Protein AF-E6QLW9-F1 (afdb_monomer)

Radius of gyration: 20.05 Å; Cα contacts (8 Å, |Δi|>4): 267; chains: 1; bounding box: 48×43×71 Å

Foldseek 3Di:
DALLVVLLVVDPPVQADVLQWDKKKQWDQPDPDFGTQDIDMDIDGDDPVRSVVCVVPVVVVVCCSPDPVNLVVRLVRRQVRNCVPPVDGDDVNSSVDMDGQQPAQLLNRYQQPDPDHDDPQQSVLSNVLPDPHGSSLVCLVCVLQVDDPPDDGALLRLSLSNQVSVCVVPPPSVVSNCVSRVHDDDPDDPPPVPPDHRPNSVVSVVVVVVVPPPDDPDDD

Secondary structure (DSSP, 8-state):
--HHHHHHTTS--TT--TTTEEEEEEEETT-SSSTT-EEEEEEEEPPHHHHHHHHH-HHHHHHHHT-HHHHHHHHHHHHHHHHHHHSSPPPHHHHH-EE-TTTSBTTSSPPP-SSSPPPHHHHHHHHTSTTT-BHHHHHIIIIIS--BTTBPPPTT-TTHHHHHHHHTTSTTHHHHHHHHTTPPPPSS-TTT-TT---HHHHHHHHHHHGGGSSSS----

Structure (mmCIF, N/CA/C/O backbone):
data_AF-E6QLW9-F1
#
_entry.id   AF-E6QLW9-F1
#
loop_
_atom_site.group_PDB
_atom_site.id
_atom_site.type_symbol
_atom_site.label_atom_id
_atom_site.label_alt_id
_atom_site.label_comp_id
_atom_site.label_asym_id
_atom_site.label_entity_id
_atom_site.label_seq_id
_atom_site.pdbx_PDB_ins_code
_atom_site.Cartn_x
_atom_site.Cartn_y
_atom_site.Cartn_z
_atom_site.occupancy
_atom_site.B_iso_or_equiv
_atom_site.auth_seq_id
_atom_site.auth_comp_id
_atom_site.auth_asym_id
_ato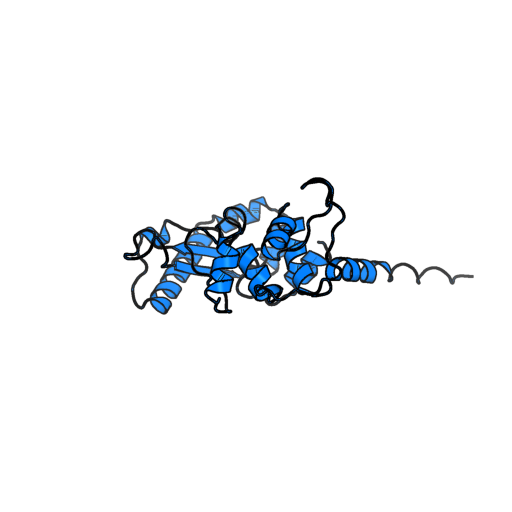m_site.auth_atom_id
_atom_site.pdbx_PDB_model_num
ATOM 1 N N . MET A 1 1 ? 13.613 10.696 -13.421 1.00 70.19 1 MET A N 1
ATOM 2 C CA . MET A 1 1 ? 12.621 9.639 -13.148 1.00 70.19 1 MET A CA 1
ATOM 3 C C . MET A 1 1 ? 12.973 8.409 -13.963 1.00 70.19 1 MET A C 1
ATOM 5 O O . MET A 1 1 ? 13.211 8.558 -15.157 1.00 70.19 1 MET A O 1
ATOM 9 N N . THR A 1 2 ? 13.080 7.246 -13.327 1.00 76.62 2 THR A N 1
ATOM 10 C CA . THR A 1 2 ? 13.453 5.975 -13.971 1.00 76.62 2 THR A CA 1
ATOM 11 C C . THR A 1 2 ? 12.275 5.378 -14.765 1.00 76.62 2 THR A C 1
ATOM 13 O O . THR A 1 2 ? 11.123 5.748 -14.512 1.00 76.62 2 THR A O 1
ATOM 16 N N . PRO A 1 3 ? 12.512 4.446 -15.711 1.00 79.69 3 PRO A N 1
ATOM 17 C CA . PRO A 1 3 ? 11.435 3.743 -16.422 1.00 79.69 3 PRO A CA 1
ATOM 18 C C . PRO A 1 3 ? 10.515 2.915 -15.511 1.00 79.69 3 PRO A C 1
ATOM 20 O O . PRO A 1 3 ? 9.332 2.736 -15.819 1.00 79.69 3 PRO A O 1
ATOM 23 N N . SER A 1 4 ? 11.041 2.395 -14.398 1.00 81.25 4 SER A N 1
ATOM 24 C CA . SER A 1 4 ? 10.264 1.687 -13.371 1.00 81.25 4 SER A CA 1
ATOM 25 C C . SER A 1 4 ? 9.327 2.652 -12.660 1.00 81.25 4 SER A C 1
ATOM 27 O O . SER A 1 4 ? 8.127 2.399 -12.568 1.00 81.25 4 SER A O 1
ATOM 29 N N . MET A 1 5 ? 9.840 3.826 -12.292 1.00 79.00 5 MET A N 1
ATOM 30 C CA . MET A 1 5 ? 9.041 4.840 -11.630 1.00 79.00 5 MET A CA 1
ATOM 31 C C . MET A 1 5 ? 7.981 5.475 -12.536 1.00 79.00 5 MET A C 1
ATOM 33 O O . MET A 1 5 ? 6.841 5.667 -12.127 1.00 79.00 5 MET A O 1
ATOM 37 N N . GLN A 1 6 ? 8.298 5.717 -13.809 1.00 77.50 6 GLN A N 1
ATOM 38 C CA . GLN A 1 6 ? 7.296 6.146 -14.793 1.00 77.50 6 GLN A CA 1
ATOM 39 C C . GLN A 1 6 ? 6.143 5.146 -14.926 1.00 77.50 6 GLN A C 1
ATOM 41 O O . GLN A 1 6 ? 4.989 5.552 -15.037 1.00 77.50 6 GLN A O 1
ATOM 46 N N . TYR A 1 7 ? 6.447 3.846 -14.908 1.00 80.06 7 TYR A N 1
ATOM 47 C CA . TYR A 1 7 ? 5.427 2.805 -14.959 1.00 80.06 7 TYR A CA 1
ATOM 48 C C . TYR A 1 7 ? 4.613 2.742 -13.675 1.00 80.06 7 TYR A C 1
ATOM 50 O O . TYR A 1 7 ? 3.391 2.750 -13.735 1.00 80.06 7 TYR A O 1
ATOM 58 N N . ARG A 1 8 ? 5.265 2.771 -12.510 1.00 77.94 8 ARG A N 1
ATOM 59 C CA . ARG A 1 8 ? 4.580 2.864 -11.218 1.00 77.94 8 ARG A CA 1
ATOM 60 C C . ARG A 1 8 ? 3.578 4.021 -11.203 1.00 77.94 8 ARG A C 1
ATOM 62 O O . ARG A 1 8 ? 2.423 3.831 -10.832 1.00 77.94 8 ARG A O 1
ATOM 69 N N . LEU A 1 9 ? 3.992 5.183 -11.711 1.00 76.88 9 LEU A N 1
ATOM 70 C CA . LEU A 1 9 ? 3.153 6.372 -11.818 1.00 76.88 9 LEU A CA 1
ATOM 71 C C . LEU A 1 9 ? 2.120 6.334 -12.954 1.00 76.88 9 LEU A C 1
ATOM 73 O O . LEU A 1 9 ? 1.233 7.185 -12.982 1.00 76.88 9 LEU A O 1
ATOM 77 N N . SER A 1 10 ? 2.160 5.382 -13.881 1.00 75.12 10 SER A N 1
ATOM 78 C CA . SER A 1 10 ? 1.088 5.209 -14.872 1.00 75.12 10 SER A CA 1
ATOM 79 C C . SER A 1 10 ? 0.022 4.218 -14.414 1.00 75.12 10 SER A C 1
ATOM 81 O O . SER A 1 10 ? -1.103 4.268 -14.909 1.00 75.12 10 SER A O 1
ATOM 83 N N . LEU A 1 11 ? 0.347 3.361 -13.444 1.00 70.44 11 LEU A N 1
ATOM 84 C CA . LEU A 1 11 ? -0.585 2.384 -12.903 1.00 70.44 11 LEU A CA 1
ATOM 85 C C . LEU A 1 11 ? -1.730 3.066 -12.162 1.00 70.44 11 LEU A C 1
ATOM 87 O O . LEU A 1 11 ? -1.531 3.970 -11.340 1.00 70.44 11 LEU A O 1
ATOM 91 N N . ASP A 1 12 ? -2.936 2.586 -12.441 1.00 66.94 12 ASP A N 1
ATOM 92 C CA . ASP A 1 12 ? -4.127 2.928 -11.682 1.00 66.94 12 ASP A CA 1
ATOM 93 C C . ASP A 1 12 ? -4.203 2.002 -10.464 1.00 66.94 12 ASP A C 1
ATOM 95 O O . ASP A 1 12 ? -4.978 1.051 -10.414 1.00 66.94 12 ASP A O 1
ATOM 99 N N . PHE A 1 13 ? -3.336 2.270 -9.483 1.00 64.56 13 PHE A N 1
ATOM 100 C CA . PHE A 1 13 ? -3.466 1.758 -8.119 1.00 64.56 13 PHE A CA 1
ATOM 101 C C . PHE A 1 13 ? -4.076 2.859 -7.245 1.00 64.56 13 PHE A C 1
ATOM 103 O O . PHE A 1 13 ? -3.373 3.472 -6.436 1.00 64.56 13 PHE A O 1
ATOM 110 N N . PRO A 1 14 ? -5.377 3.175 -7.390 1.00 55.03 14 PRO A N 1
ATOM 111 C CA . PRO A 1 14 ? -5.987 4.322 -6.731 1.00 55.03 14 PRO A CA 1
ATOM 112 C C . PRO A 1 14 ? -6.125 4.143 -5.215 1.00 55.03 14 PRO A C 1
ATOM 114 O O . PRO A 1 14 ? -6.707 4.996 -4.551 1.00 55.03 14 PRO A O 1
ATOM 117 N N . HIS A 1 15 ? -5.608 3.072 -4.634 1.00 58.31 15 HIS A N 1
ATOM 118 C CA . HIS A 1 15 ? -5.615 2.911 -3.189 1.00 58.31 15 HIS A CA 1
ATOM 119 C C . HIS A 1 15 ? -4.226 3.118 -2.580 1.00 58.31 15 HIS A C 1
ATOM 121 O O . HIS A 1 15 ? -4.141 3.667 -1.485 1.00 58.31 15 HIS A O 1
ATOM 127 N N . PHE A 1 16 ? -3.146 2.804 -3.308 1.00 65.88 16 PHE A N 1
ATOM 128 C CA . PHE A 1 16 ? -1.830 2.610 -2.696 1.00 65.88 16 PHE A CA 1
ATOM 129 C C . PHE A 1 16 ? -0.691 3.044 -3.622 1.00 65.88 16 PHE A C 1
ATOM 131 O O . PHE A 1 16 ? -0.008 2.225 -4.221 1.00 65.88 16 PHE A O 1
ATOM 138 N N . ASP A 1 17 ? -0.516 4.352 -3.802 1.00 75.06 17 ASP A N 1
ATOM 139 C CA . ASP A 1 17 ? 0.635 4.937 -4.504 1.00 75.06 17 ASP A CA 1
ATOM 140 C C . ASP A 1 17 ? 1.106 6.155 -3.712 1.00 75.06 17 ASP A C 1
ATOM 142 O O . ASP A 1 17 ? 0.485 7.219 -3.784 1.00 75.06 17 ASP A O 1
ATOM 146 N N . ILE A 1 18 ? 2.164 5.987 -2.922 1.00 73.06 18 ILE A N 1
ATOM 147 C CA . ILE A 1 18 ? 2.675 7.000 -1.986 1.00 73.06 18 ILE A CA 1
ATOM 148 C C . ILE A 1 18 ? 3.179 8.262 -2.698 1.00 73.06 18 ILE A C 1
ATOM 150 O O . ILE A 1 18 ? 3.173 9.355 -2.137 1.00 73.06 18 ILE A O 1
ATOM 154 N N . ARG A 1 19 ? 3.535 8.152 -3.982 1.00 76.44 19 ARG A N 1
ATOM 155 C CA . ARG A 1 19 ? 3.930 9.308 -4.791 1.00 76.44 19 ARG A CA 1
ATOM 156 C C . ARG A 1 19 ? 2.746 10.086 -5.320 1.00 76.44 19 ARG A C 1
ATOM 158 O O . ARG A 1 19 ? 2.850 11.285 -5.540 1.00 76.44 19 ARG A O 1
ATOM 165 N N . LYS A 1 20 ? 1.609 9.423 -5.522 1.00 81.69 20 LYS A N 1
ATOM 166 C CA . LYS A 1 20 ? 0.349 10.071 -5.915 1.00 81.69 20 LYS A CA 1
ATOM 167 C C . LYS A 1 20 ? -0.579 10.332 -4.742 1.00 81.69 20 LYS A C 1
ATOM 169 O O . LYS A 1 20 ? -1.693 10.806 -4.959 1.00 81.69 20 LYS A O 1
ATOM 174 N N . SER A 1 21 ? -0.211 9.959 -3.521 1.00 86.06 21 SER A N 1
ATOM 175 C CA . SER A 1 21 ? -1.091 10.107 -2.369 1.00 86.06 21 SER A CA 1
ATOM 176 C C . SER A 1 21 ? -0.382 10.075 -1.030 1.00 86.06 21 SER A C 1
ATOM 178 O O . SER A 1 21 ? 0.597 9.372 -0.850 1.00 86.06 21 SER A O 1
ATOM 180 N N . ILE A 1 22 ? -0.959 10.770 -0.054 1.00 90.12 22 ILE A N 1
ATOM 181 C CA . ILE A 1 22 ? -0.636 10.575 1.358 1.00 90.12 22 ILE A CA 1
ATOM 182 C C . ILE A 1 22 ? -1.606 9.534 1.904 1.00 90.12 22 ILE A C 1
ATOM 184 O O . ILE A 1 22 ? -2.824 9.700 1.786 1.00 90.12 22 ILE A O 1
ATOM 188 N N . ILE A 1 23 ? -1.065 8.468 2.483 1.00 88.88 23 ILE A N 1
ATOM 189 C CA . ILE A 1 23 ? -1.831 7.352 3.035 1.00 88.88 23 ILE A CA 1
ATOM 190 C C . ILE A 1 23 ? -1.578 7.303 4.540 1.00 88.88 23 ILE A C 1
ATOM 192 O O . ILE A 1 23 ? -0.447 7.496 4.992 1.00 88.88 23 ILE A O 1
ATOM 196 N N . ARG A 1 24 ? -2.636 7.081 5.319 1.00 91.25 24 ARG A N 1
ATOM 197 C CA . ARG A 1 24 ? -2.563 6.874 6.769 1.00 91.25 24 ARG A CA 1
ATOM 198 C C . ARG A 1 24 ? -3.414 5.687 7.167 1.00 91.25 24 ARG A C 1
ATOM 200 O O . ARG A 1 24 ? -4.518 5.509 6.652 1.00 91.25 24 ARG A O 1
ATOM 207 N N . ILE A 1 25 ? -2.899 4.919 8.114 1.00 90.00 25 ILE A N 1
ATOM 208 C CA . ILE A 1 25 ? -3.624 3.851 8.784 1.00 90.00 25 ILE A CA 1
ATOM 209 C C . ILE A 1 25 ? -3.966 4.349 10.184 1.00 90.00 25 ILE A C 1
ATOM 211 O O . ILE A 1 25 ? -3.061 4.625 10.964 1.00 90.00 25 ILE A O 1
ATOM 215 N N . PHE A 1 26 ? -5.254 4.451 10.496 1.00 91.12 26 PHE A N 1
ATOM 216 C CA . PHE A 1 26 ? -5.748 4.767 11.836 1.00 91.12 26 PHE A CA 1
ATOM 217 C C . PHE A 1 26 ? -6.228 3.472 12.485 1.00 91.12 26 PHE A C 1
ATOM 219 O O . PHE A 1 26 ? -7.114 2.811 11.933 1.00 91.12 26 PHE A O 1
ATOM 226 N N . ARG A 1 27 ? -5.639 3.087 13.620 1.00 88.38 27 ARG A N 1
ATOM 227 C CA . ARG A 1 27 ? -5.919 1.813 14.303 1.00 88.38 27 ARG A CA 1
ATOM 228 C C . ARG A 1 27 ? -6.367 2.047 15.737 1.00 88.38 27 ARG A C 1
ATOM 230 O O . ARG A 1 27 ? -5.825 2.912 16.402 1.00 88.38 27 ARG A O 1
ATOM 237 N N . ASP A 1 28 ? -7.320 1.257 16.213 1.00 88.38 28 ASP A N 1
ATOM 238 C CA . ASP A 1 28 ? -7.781 1.280 17.603 1.00 88.38 28 ASP A CA 1
ATOM 239 C C . ASP A 1 28 ? -6.972 0.271 18.431 1.00 88.38 28 ASP A C 1
ATOM 241 O O . ASP A 1 28 ? -7.217 -0.934 18.310 1.00 88.38 28 ASP A O 1
ATOM 245 N N . PRO A 1 29 ? -6.002 0.725 19.249 1.00 82.06 29 PRO A N 1
ATOM 246 C CA . PRO A 1 29 ? -5.188 -0.167 20.070 1.00 82.06 29 PRO A CA 1
ATOM 247 C C . PRO A 1 29 ? -5.982 -0.804 21.218 1.00 82.06 29 PRO A C 1
ATOM 249 O O . PRO A 1 29 ? -5.556 -1.831 21.743 1.00 82.06 29 PRO A O 1
ATOM 252 N N . ASP A 1 30 ? -7.130 -0.229 21.586 1.00 83.88 30 ASP A N 1
ATOM 253 C CA . ASP A 1 30 ? -7.943 -0.649 22.727 1.00 83.88 30 ASP A CA 1
ATOM 254 C C . ASP A 1 30 ? -9.085 -1.593 22.315 1.00 83.88 30 ASP A C 1
ATOM 256 O O . ASP A 1 30 ? -9.902 -1.991 23.152 1.00 83.88 30 ASP A O 1
ATOM 260 N N . ALA A 1 31 ? -9.153 -1.961 21.029 1.00 81.38 31 ALA A N 1
ATOM 261 C CA . ALA A 1 31 ? -10.184 -2.832 20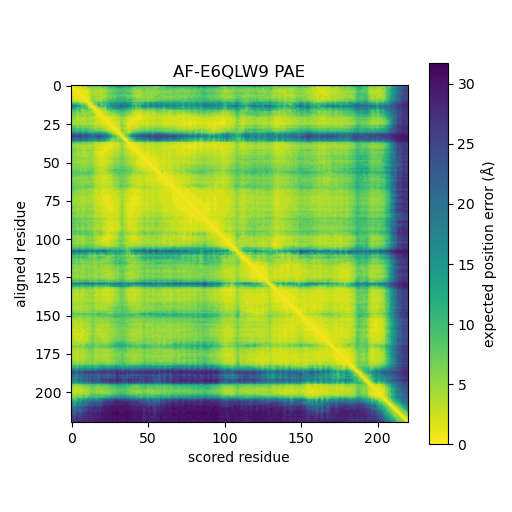.489 1.00 81.38 31 ALA A CA 1
ATOM 262 C C . ALA A 1 31 ? -10.253 -4.161 21.278 1.00 81.38 31 ALA A C 1
ATOM 264 O O . ALA A 1 31 ? -9.271 -4.912 21.305 1.00 81.38 31 ALA A O 1
ATOM 265 N N . PRO A 1 32 ? -11.399 -4.481 21.918 1.00 63.19 32 PRO A N 1
ATOM 266 C CA . PRO A 1 32 ? -11.549 -5.711 22.679 1.00 63.19 32 PRO A CA 1
ATOM 267 C C . PRO A 1 32 ? -11.609 -6.908 21.728 1.00 63.19 32 PRO A C 1
ATOM 269 O O . PRO A 1 32 ? -12.305 -6.877 20.716 1.00 63.19 32 PRO A O 1
ATOM 272 N N . ASP A 1 33 ? -10.891 -7.963 22.104 1.00 56.22 33 ASP A N 1
ATOM 273 C CA . ASP A 1 33 ? -10.642 -9.183 21.337 1.00 56.22 33 ASP A CA 1
ATOM 274 C C . ASP A 1 33 ? -9.716 -8.989 20.126 1.00 56.22 33 ASP A C 1
ATOM 276 O O . ASP A 1 33 ? -10.118 -8.644 19.017 1.00 56.22 33 ASP A O 1
ATOM 280 N N . MET A 1 34 ? -8.456 -9.367 20.365 1.00 55.81 34 MET A N 1
ATOM 281 C CA . MET A 1 34 ? -7.345 -9.440 19.415 1.00 55.81 34 MET A CA 1
ATOM 282 C C . MET A 1 34 ? -6.718 -8.085 19.081 1.00 55.81 34 MET A C 1
ATOM 284 O O . MET A 1 34 ? -7.045 -7.488 18.058 1.00 55.81 34 MET A O 1
ATOM 288 N N . ASP A 1 35 ? -5.796 -7.662 19.952 1.00 61.25 35 ASP A N 1
ATOM 289 C CA . ASP A 1 35 ? -4.787 -6.609 19.776 1.00 61.25 35 ASP A CA 1
ATOM 290 C C . ASP A 1 35 ? -4.896 -5.830 18.448 1.00 61.25 35 ASP A C 1
ATOM 292 O O . ASP A 1 35 ? -4.322 -6.222 17.433 1.00 61.25 35 ASP A O 1
ATOM 296 N N . GLY A 1 36 ? -5.635 -4.718 18.434 1.00 60.28 36 GLY A N 1
ATOM 297 C CA . GLY A 1 36 ? -5.498 -3.715 17.372 1.00 60.28 36 GLY A CA 1
ATOM 298 C C . GLY A 1 36 ? -6.069 -4.050 15.986 1.00 60.28 36 GLY A C 1
ATOM 299 O O . GLY A 1 36 ? -5.756 -3.347 15.026 1.00 60.28 36 GLY A O 1
ATOM 300 N N . LYS A 1 37 ? -6.922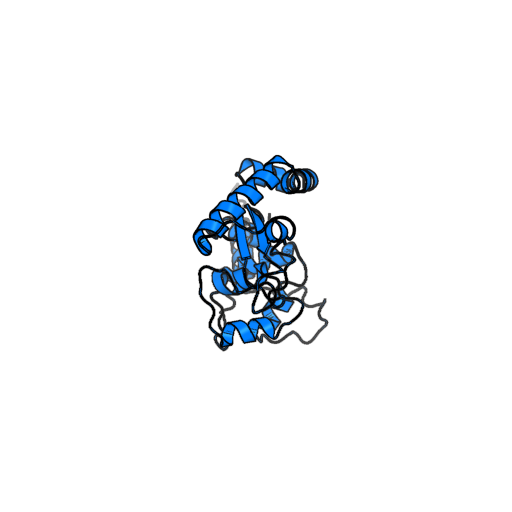 -5.074 15.833 1.00 71.88 37 LYS A N 1
ATOM 301 C CA . LYS A 1 37 ? -7.464 -5.470 14.510 1.00 71.88 37 LYS A CA 1
ATOM 302 C C . LYS A 1 37 ? -8.492 -4.515 13.903 1.00 71.88 37 LYS A C 1
ATOM 304 O O . LYS A 1 37 ? -8.906 -4.710 12.757 1.00 71.88 37 LYS A O 1
ATOM 309 N N . ARG A 1 38 ? -8.939 -3.501 14.644 1.00 84.19 38 ARG A N 1
ATOM 310 C CA . ARG A 1 38 ? -9.858 -2.482 14.131 1.00 84.19 38 ARG A CA 1
ATOM 311 C C . ARG A 1 38 ? -9.064 -1.304 13.608 1.00 84.19 38 ARG A C 1
ATOM 313 O O . ARG A 1 38 ? -8.380 -0.617 14.355 1.00 84.19 38 ARG A O 1
ATOM 320 N N . PHE A 1 39 ? -9.187 -1.060 12.318 1.00 88.62 39 PHE A N 1
ATOM 321 C CA . PHE A 1 39 ? -8.507 0.043 11.664 1.00 88.62 39 PHE A CA 1
ATOM 322 C C . PHE A 1 39 ? -9.270 0.506 10.425 1.00 88.62 39 PHE A C 1
ATOM 324 O O . PHE A 1 39 ? -10.151 -0.198 9.899 1.00 88.62 39 PHE A O 1
ATOM 331 N N . VAL A 1 40 ? -8.895 1.686 9.947 1.00 89.88 40 VAL A N 1
ATOM 332 C CA . VAL A 1 40 ? -9.259 2.215 8.635 1.00 89.88 40 VAL A CA 1
ATOM 333 C C . VAL A 1 40 ? -8.029 2.774 7.949 1.00 89.88 40 VAL A C 1
ATOM 335 O O . VAL A 1 40 ? -7.156 3.366 8.584 1.00 89.88 40 VAL A O 1
ATOM 338 N N . VAL A 1 41 ? -7.987 2.610 6.635 1.00 89.25 41 VAL A N 1
ATOM 339 C CA . VAL A 1 41 ? -7.015 3.278 5.785 1.00 89.25 41 VAL A CA 1
ATOM 340 C C . VAL A 1 41 ? -7.682 4.480 5.138 1.00 89.25 41 VAL A C 1
ATOM 342 O O . VAL A 1 41 ? -8.789 4.382 4.607 1.00 89.25 41 VAL A O 1
ATOM 345 N N . VAL A 1 42 ? -6.998 5.618 5.154 1.00 90.69 42 VAL A N 1
ATOM 346 C CA . VAL A 1 42 ? -7.428 6.815 4.434 1.00 90.69 42 VAL A CA 1
ATOM 347 C C . VAL A 1 42 ? -6.355 7.287 3.478 1.00 90.69 42 VAL A C 1
ATOM 349 O O . VAL A 1 42 ? -5.156 7.135 3.716 1.00 90.69 42 VAL A O 1
ATOM 352 N N . ARG A 1 43 ? -6.813 7.895 2.387 1.00 89.19 43 ARG A N 1
ATOM 353 C CA . ARG A 1 43 ? -5.970 8.348 1.290 1.00 89.19 43 ARG A CA 1
ATOM 354 C C . ARG A 1 43 ? -6.331 9.775 0.915 1.00 89.19 43 ARG A C 1
ATOM 356 O O . ARG A 1 43 ? -7.489 10.069 0.622 1.00 89.19 43 ARG A O 1
ATOM 363 N N . LYS A 1 44 ? -5.321 10.635 0.812 1.00 91.00 44 LYS A N 1
ATOM 364 C CA . LYS A 1 44 ? -5.415 11.904 0.090 1.00 91.00 44 LYS A CA 1
ATOM 365 C C . LYS A 1 44 ? -4.659 11.788 -1.225 1.00 91.00 44 LYS A C 1
ATOM 367 O O . LYS A 1 44 ? -3.439 11.681 -1.213 1.00 91.00 44 LYS A O 1
ATOM 372 N N . VAL A 1 45 ? -5.364 11.871 -2.349 1.00 88.94 45 VAL A N 1
ATOM 373 C CA . VAL A 1 45 ? -4.730 11.928 -3.676 1.00 88.94 45 VAL A CA 1
ATOM 374 C C . VAL A 1 45 ? -4.054 13.286 -3.873 1.00 88.94 45 VAL A C 1
ATOM 376 O O . VAL A 1 45 ? -4.602 14.326 -3.493 1.00 88.94 45 VAL A O 1
ATOM 379 N N . LEU A 1 46 ? -2.847 13.264 -4.425 1.00 87.12 46 LEU A N 1
ATOM 380 C CA . LEU A 1 46 ? -2.075 14.444 -4.779 1.00 87.12 46 LEU A CA 1
ATOM 381 C C . LEU A 1 46 ? -2.441 14.911 -6.187 1.00 87.12 46 LEU A C 1
ATOM 383 O O . LEU A 1 46 ? -2.683 14.096 -7.081 1.00 87.12 46 LEU A O 1
ATOM 387 N N . THR A 1 47 ? -2.479 16.224 -6.394 1.00 88.44 47 THR A N 1
ATOM 388 C CA . THR A 1 47 ? -2.640 16.782 -7.742 1.00 88.44 47 THR A CA 1
ATOM 389 C C . THR A 1 47 ? -1.340 16.649 -8.543 1.00 88.44 47 THR A C 1
ATOM 391 O O . THR A 1 47 ? -0.264 16.542 -7.950 1.00 88.44 47 THR A O 1
ATOM 394 N N . PRO A 1 48 ? -1.385 16.695 -9.888 1.00 85.69 48 PRO A N 1
ATOM 395 C CA . PRO A 1 48 ? -0.171 16.685 -10.704 1.00 85.69 48 PRO A CA 1
ATOM 396 C C . PRO A 1 48 ? 0.838 17.775 -10.312 1.00 85.69 48 PRO A C 1
ATOM 398 O O . PRO A 1 48 ? 2.043 17.540 -10.326 1.00 85.69 48 PRO A O 1
ATOM 401 N N . GLU A 1 49 ? 0.357 18.957 -9.923 1.00 88.25 49 GLU A N 1
ATOM 402 C CA . GLU A 1 49 ? 1.196 20.072 -9.481 1.00 88.25 49 GLU A CA 1
ATOM 403 C C . GLU A 1 49 ? 1.862 19.795 -8.128 1.00 88.25 49 GLU A C 1
ATOM 405 O O . GLU A 1 49 ? 3.027 20.144 -7.942 1.00 88.25 49 GLU A O 1
ATOM 410 N N . GLU A 1 50 ? 1.142 19.164 -7.194 1.00 90.12 50 GLU A N 1
ATOM 411 C CA . GLU A 1 50 ? 1.694 18.730 -5.907 1.00 90.12 50 GLU A CA 1
ATOM 412 C C . GLU A 1 50 ? 2.807 17.699 -6.120 1.00 90.12 50 GLU A C 1
ATOM 414 O O . GLU A 1 50 ? 3.897 17.878 -5.587 1.00 90.12 50 GLU A O 1
ATOM 419 N N . ILE A 1 51 ? 2.577 16.691 -6.969 1.00 85.25 51 ILE A N 1
ATOM 420 C CA . ILE A 1 51 ? 3.569 15.654 -7.300 1.00 85.25 51 ILE A CA 1
ATOM 421 C C . ILE A 1 51 ? 4.848 16.289 -7.864 1.00 85.25 51 ILE A C 1
ATOM 423 O O . ILE A 1 51 ? 5.930 16.081 -7.323 1.00 85.25 51 ILE A O 1
ATOM 427 N N . VAL A 1 52 ? 4.728 17.130 -8.900 1.00 86.62 52 VAL A N 1
ATOM 428 C CA . VAL A 1 52 ? 5.888 17.793 -9.526 1.00 86.62 52 VAL A CA 1
ATOM 429 C C . VAL A 1 52 ? 6.648 18.666 -8.527 1.00 86.62 52 VAL A C 1
ATOM 431 O O . VAL A 1 52 ? 7.877 18.725 -8.561 1.00 86.62 52 VAL A O 1
ATOM 434 N N . ARG A 1 53 ? 5.933 19.364 -7.639 1.00 87.12 53 ARG A N 1
ATOM 435 C CA . ARG A 1 53 ? 6.555 20.199 -6.609 1.00 87.12 53 ARG A CA 1
ATOM 436 C C . ARG A 1 53 ? 7.323 19.357 -5.594 1.00 87.12 53 ARG A C 1
ATOM 438 O O . ARG A 1 53 ? 8.434 19.730 -5.238 1.00 87.12 53 ARG A O 1
ATOM 445 N N . PHE A 1 54 ? 6.728 18.270 -5.120 1.00 86.75 54 PHE A N 1
ATOM 446 C CA . PHE A 1 54 ? 7.310 17.406 -4.096 1.00 86.75 54 PHE A CA 1
ATOM 447 C C . PHE A 1 54 ? 8.514 16.620 -4.620 1.00 86.75 54 PHE A C 1
ATOM 449 O O . PHE A 1 54 ? 9.505 16.506 -3.906 1.00 86.75 54 PHE A O 1
ATOM 456 N N . ASP A 1 55 ? 8.492 16.205 -5.890 1.00 82.00 55 ASP A N 1
ATOM 457 C CA . ASP A 1 55 ? 9.658 15.622 -6.570 1.00 82.00 55 ASP A CA 1
ATOM 458 C C . ASP A 1 55 ? 10.848 16.600 -6.636 1.00 82.00 55 ASP A C 1
ATOM 460 O O . ASP A 1 55 ? 12.008 16.185 -6.636 1.00 82.00 55 ASP A O 1
ATOM 464 N N . ALA A 1 56 ? 10.576 17.906 -6.727 1.00 86.38 56 ALA A N 1
ATOM 465 C CA . ALA A 1 56 ? 11.608 18.938 -6.816 1.00 86.38 56 ALA A CA 1
ATOM 466 C C . ALA A 1 56 ? 12.110 19.421 -5.443 1.00 86.38 56 ALA A C 1
ATOM 468 O O . ALA A 1 56 ? 13.223 19.939 -5.349 1.00 86.38 56 ALA A O 1
ATOM 469 N N . ASP A 1 57 ? 11.287 19.288 -4.402 1.00 88.06 57 ASP A N 1
ATOM 470 C CA . ASP A 1 57 ? 11.540 19.795 -3.055 1.00 88.06 57 ASP A CA 1
ATOM 471 C C . ASP A 1 57 ? 10.935 18.851 -2.003 1.00 88.06 57 ASP A C 1
ATOM 473 O O . ASP A 1 57 ? 9.757 18.942 -1.635 1.00 88.06 57 ASP A O 1
ATOM 477 N N . ASN A 1 58 ? 11.778 17.948 -1.502 1.00 82.75 58 ASN A N 1
ATOM 478 C CA . ASN A 1 58 ? 11.400 16.973 -0.482 1.00 82.75 58 ASN A CA 1
ATOM 479 C C . ASN A 1 58 ? 10.988 17.647 0.842 1.00 82.75 58 ASN A C 1
ATOM 481 O O . ASN A 1 58 ? 10.121 17.141 1.552 1.00 82.75 58 ASN A O 1
ATOM 485 N N . ASP A 1 59 ? 11.543 18.815 1.178 1.00 87.94 59 ASP A N 1
ATOM 486 C CA . ASP A 1 59 ? 11.168 19.519 2.408 1.00 87.94 59 ASP A CA 1
ATOM 487 C C . ASP A 1 59 ? 9.735 20.058 2.303 1.00 87.94 59 ASP A C 1
ATOM 489 O O . ASP A 1 59 ? 8.961 19.980 3.263 1.00 87.94 59 ASP A O 1
ATOM 493 N N . ALA A 1 60 ? 9.341 20.547 1.121 1.00 87.31 60 ALA A N 1
ATOM 494 C CA . ALA A 1 60 ? 7.964 20.960 0.859 1.00 87.31 60 ALA A CA 1
ATOM 495 C C . ALA A 1 60 ? 6.969 19.795 0.995 1.00 87.31 60 ALA A C 1
ATOM 497 O O . ALA A 1 60 ? 5.859 20.004 1.492 1.00 87.31 60 ALA A O 1
ATOM 498 N N . TYR A 1 61 ? 7.362 18.582 0.596 1.00 86.62 61 TYR A N 1
ATOM 499 C CA . TYR A 1 61 ? 6.555 17.377 0.794 1.00 86.62 61 TYR A CA 1
ATOM 500 C C . TYR A 1 61 ? 6.307 17.097 2.279 1.00 86.62 61 TYR A C 1
ATOM 502 O O . TYR A 1 61 ? 5.155 16.973 2.699 1.00 86.62 61 TYR A O 1
ATOM 510 N N . TRP A 1 62 ? 7.362 17.070 3.099 1.00 86.56 62 TRP A N 1
ATOM 511 C CA . TRP A 1 62 ? 7.232 16.791 4.533 1.00 86.56 62 TRP A CA 1
ATOM 512 C C . TRP A 1 62 ? 6.462 17.876 5.286 1.00 86.56 62 TRP A C 1
ATOM 514 O O . TRP A 1 62 ? 5.659 17.561 6.166 1.00 86.56 62 TRP A O 1
ATOM 524 N N . GLN A 1 63 ? 6.646 19.147 4.923 1.00 89.31 63 GLN A N 1
ATOM 525 C CA . GLN A 1 63 ? 5.852 20.246 5.482 1.00 89.31 63 GLN A CA 1
ATOM 526 C C . GLN A 1 63 ? 4.366 20.098 5.153 1.00 89.31 63 GLN A C 1
ATOM 528 O O . GLN A 1 63 ? 3.516 20.343 6.005 1.00 89.31 63 GLN A O 1
ATOM 533 N N . TYR A 1 64 ? 4.044 19.691 3.925 1.00 90.44 64 TYR A N 1
ATOM 534 C CA . TYR A 1 64 ? 2.665 19.483 3.509 1.00 90.44 64 TYR A CA 1
ATOM 535 C C . TYR A 1 64 ? 2.029 18.259 4.176 1.00 90.44 64 TYR A C 1
ATOM 537 O O . TYR A 1 64 ? 0.900 18.343 4.665 1.00 90.44 64 TYR A O 1
ATOM 545 N N . ARG A 1 65 ? 2.763 17.140 4.230 1.00 88.25 65 ARG A N 1
ATOM 546 C CA . ARG A 1 65 ? 2.337 15.884 4.864 1.00 88.25 65 ARG A CA 1
ATOM 547 C C . ARG A 1 65 ? 2.003 16.073 6.340 1.00 88.25 65 ARG A C 1
ATOM 549 O O . ARG A 1 65 ? 1.022 15.510 6.802 1.00 88.25 65 ARG A O 1
ATOM 556 N N . ASN A 1 66 ? 2.778 16.901 7.036 1.00 87.25 66 ASN A N 1
ATOM 557 C CA . ASN A 1 66 ? 2.612 17.182 8.464 1.00 87.25 66 ASN A CA 1
ATOM 558 C C . ASN A 1 66 ? 1.884 18.515 8.735 1.00 87.25 66 ASN A C 1
ATOM 560 O O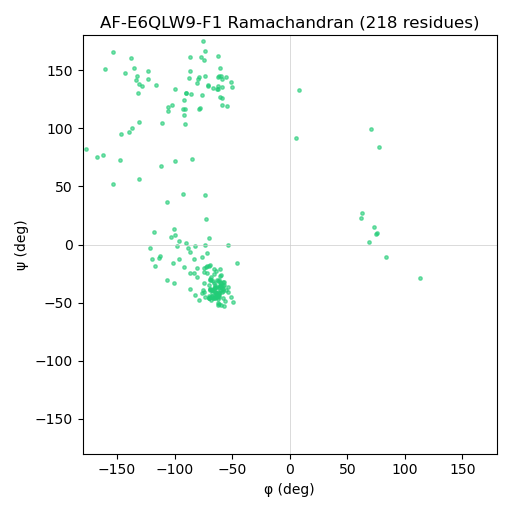 . ASN A 1 66 ? 1.930 19.042 9.846 1.00 87.25 66 ASN A O 1
ATOM 564 N N . GLY A 1 67 ? 1.254 19.104 7.714 1.00 92.19 67 GLY A N 1
ATOM 565 C CA . GLY A 1 67 ? 0.531 20.365 7.831 1.00 92.19 67 GLY A CA 1
ATOM 566 C C . GLY A 1 67 ? -0.850 20.186 8.465 1.00 92.19 67 GLY A C 1
ATOM 567 O O . GLY A 1 67 ? -1.559 19.229 8.165 1.00 92.19 67 GLY A O 1
ATOM 568 N N . GLU A 1 68 ? -1.277 21.161 9.274 1.00 92.19 68 GLU A N 1
ATOM 569 C CA . GLU A 1 68 ? -2.554 21.126 10.011 1.00 92.19 68 GLU A CA 1
ATOM 570 C C . GLU A 1 68 ? -3.770 20.859 9.105 1.00 92.19 68 GLU A C 1
ATOM 572 O O . GLU A 1 68 ? -4.650 20.077 9.453 1.00 92.19 68 GLU A O 1
ATOM 577 N N . ALA A 1 69 ? -3.809 21.463 7.912 1.00 92.31 69 ALA A N 1
ATOM 578 C CA . ALA A 1 69 ? -4.907 21.267 6.965 1.00 92.31 69 ALA A CA 1
ATOM 579 C C . ALA A 1 69 ? -4.963 19.835 6.398 1.00 92.31 69 ALA A C 1
ATOM 581 O O . ALA A 1 69 ? -6.050 19.281 6.230 1.00 92.31 69 ALA A O 1
ATOM 582 N N . THR A 1 70 ? -3.803 19.236 6.115 1.00 92.81 70 THR A N 1
ATOM 583 C CA . THR A 1 70 ? -3.699 17.851 5.634 1.00 92.81 70 THR A CA 1
ATOM 584 C C . THR A 1 70 ? -4.122 16.883 6.730 1.00 92.81 70 THR A C 1
ATOM 586 O O . THR A 1 70 ? -4.920 15.981 6.481 1.00 92.81 70 THR A O 1
ATOM 589 N N . GLU A 1 71 ? -3.656 17.120 7.953 1.00 93.19 71 GLU A N 1
ATOM 590 C CA . GLU A 1 71 ? -3.993 16.297 9.108 1.00 93.19 71 GLU A CA 1
ATOM 591 C C . GLU A 1 71 ? -5.495 16.350 9.422 1.00 93.19 71 GLU A C 1
ATOM 593 O O . GLU A 1 71 ? -6.152 15.319 9.569 1.00 93.19 71 GLU A O 1
ATOM 598 N N . ALA A 1 72 ? -6.085 17.549 9.417 1.00 94.44 72 ALA A N 1
ATOM 599 C CA . ALA A 1 72 ? -7.522 17.724 9.599 1.00 94.44 72 ALA A CA 1
ATOM 600 C C . ALA A 1 72 ? -8.341 16.982 8.529 1.00 94.44 72 ALA A C 1
ATOM 602 O O . ALA A 1 72 ? -9.355 16.358 8.854 1.00 94.44 72 ALA A O 1
ATOM 603 N N . PHE A 1 73 ? -7.894 17.014 7.267 1.00 95.44 73 PHE A N 1
ATOM 604 C CA . PHE A 1 73 ? -8.521 16.257 6.183 1.00 95.44 73 PHE A CA 1
ATOM 605 C C . PHE A 1 73 ? -8.458 14.745 6.436 1.00 95.44 73 PHE A C 1
ATOM 607 O O . PHE A 1 73 ? -9.486 14.073 6.358 1.00 95.44 73 PHE A O 1
ATOM 614 N N . LEU A 1 74 ? -7.278 14.210 6.764 1.00 95.31 74 LEU A N 1
ATOM 615 C CA . LEU A 1 74 ? -7.078 12.773 6.973 1.00 95.31 74 LEU A CA 1
ATOM 616 C C . LEU A 1 74 ? -7.904 12.261 8.160 1.00 95.31 74 LEU A C 1
ATOM 618 O O . LEU A 1 74 ? -8.598 11.255 8.022 1.00 95.31 74 LEU A O 1
ATOM 622 N N . LYS A 1 75 ? -7.932 12.993 9.282 1.00 95.88 75 LYS A N 1
ATOM 623 C CA . LYS A 1 75 ? -8.769 12.641 10.442 1.00 95.88 75 LYS A CA 1
ATOM 624 C C . LYS A 1 75 ? -10.266 12.718 10.135 1.00 95.88 75 LYS A C 1
ATOM 626 O O . LYS A 1 75 ? -11.033 11.897 10.634 1.00 95.88 75 LYS A O 1
ATOM 631 N N . ALA A 1 76 ? -10.714 13.684 9.330 1.00 96.38 76 ALA A N 1
ATOM 632 C CA . ALA A 1 76 ? -12.112 13.746 8.893 1.00 96.38 76 ALA A CA 1
ATOM 633 C C . ALA A 1 76 ? -12.478 12.541 8.014 1.00 96.38 76 ALA A C 1
ATOM 635 O O . ALA A 1 76 ? -13.471 11.868 8.281 1.00 96.38 76 ALA A O 1
ATOM 636 N N . ALA A 1 77 ? -11.627 12.203 7.042 1.00 96.06 77 ALA A N 1
ATOM 637 C CA . ALA A 1 77 ? -11.807 11.013 6.218 1.00 96.06 77 ALA A CA 1
ATOM 638 C C . ALA A 1 77 ? -11.805 9.723 7.058 1.00 96.06 77 ALA A C 1
ATOM 640 O O . ALA A 1 77 ? -12.569 8.803 6.773 1.00 96.06 77 ALA A O 1
ATOM 641 N N . ALA A 1 78 ? -10.990 9.660 8.116 1.00 95.69 78 ALA A N 1
ATOM 642 C CA . ALA A 1 78 ? -10.916 8.494 8.995 1.00 95.69 78 ALA A CA 1
ATOM 643 C C . ALA A 1 78 ? -12.214 8.306 9.780 1.00 95.69 78 ALA A C 1
ATOM 645 O O . ALA A 1 78 ? -12.717 7.187 9.867 1.00 95.69 78 ALA A O 1
ATOM 646 N N . ARG A 1 79 ? -12.802 9.402 10.279 1.00 97.00 79 ARG A N 1
ATOM 647 C CA . ARG A 1 79 ? -14.127 9.384 10.918 1.00 97.00 79 ARG A CA 1
ATOM 648 C C . ARG A 1 79 ? -15.186 8.803 9.983 1.00 97.00 79 ARG A C 1
ATOM 650 O O . ARG A 1 79 ? -15.912 7.896 10.387 1.00 97.00 79 ARG A O 1
ATOM 657 N N . ASP A 1 80 ? -15.233 9.272 8.739 1.00 96.56 80 ASP A N 1
ATOM 658 C CA . ASP A 1 80 ? -16.210 8.812 7.747 1.00 96.56 80 ASP A CA 1
ATOM 659 C C . ASP A 1 80 ? -16.003 7.335 7.377 1.00 96.56 80 ASP A C 1
ATOM 661 O 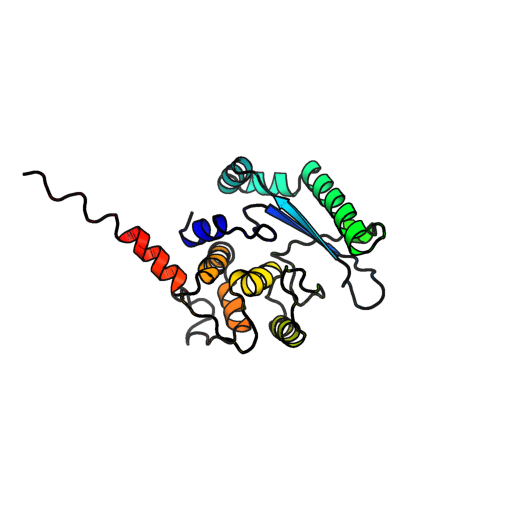O . ASP A 1 80 ? -16.957 6.547 7.361 1.00 96.56 80 ASP A O 1
ATOM 665 N N . ALA A 1 81 ? -14.753 6.935 7.125 1.00 93.94 81 ALA A N 1
ATOM 666 C CA . ALA A 1 81 ? -14.397 5.557 6.804 1.00 93.94 81 ALA A CA 1
ATOM 667 C C . ALA A 1 81 ? -14.743 4.603 7.958 1.00 93.94 81 ALA A C 1
ATOM 669 O O . ALA A 1 81 ? -15.300 3.529 7.729 1.00 93.94 81 ALA A O 1
ATOM 670 N N . TRP A 1 82 ? -14.472 5.005 9.202 1.00 94.25 82 TRP A N 1
ATOM 671 C CA . TRP A 1 82 ? -14.741 4.190 10.386 1.00 94.25 82 TRP A CA 1
ATOM 672 C C . TRP A 1 82 ? -16.231 4.022 10.633 1.00 94.25 82 TRP A C 1
ATOM 674 O O . TRP A 1 82 ? -16.707 2.900 10.800 1.00 94.25 82 TRP A O 1
ATOM 684 N N . GLN A 1 83 ? -16.978 5.126 10.584 1.00 96.00 83 GLN A N 1
ATOM 685 C CA . GLN A 1 83 ? -18.429 5.116 10.723 1.00 96.00 83 GLN A CA 1
ATOM 686 C C . GLN A 1 83 ? -19.084 4.244 9.649 1.00 96.00 83 GLN A C 1
ATOM 688 O O . GLN A 1 83 ? -20.044 3.530 9.937 1.00 96.00 83 GLN A O 1
ATOM 693 N N . THR A 1 84 ? -18.547 4.259 8.428 1.00 94.94 84 THR A N 1
ATOM 694 C CA . THR A 1 84 ? -19.016 3.402 7.331 1.00 94.94 84 THR A CA 1
ATOM 695 C C . THR A 1 84 ? -18.689 1.928 7.579 1.00 94.94 84 THR A C 1
ATOM 697 O O . THR A 1 84 ? -19.550 1.073 7.386 1.00 94.94 84 THR A O 1
ATOM 700 N N . LYS A 1 85 ? -17.460 1.621 8.016 1.00 90.88 85 LYS A N 1
ATOM 701 C CA . LYS A 1 85 ? -16.962 0.246 8.194 1.00 90.88 85 LYS A CA 1
ATOM 702 C C . LYS A 1 85 ? -17.554 -0.450 9.423 1.00 90.88 85 LYS A C 1
ATOM 704 O O . LYS A 1 85 ? -17.888 -1.628 9.344 1.00 90.88 85 LYS A O 1
ATOM 709 N N . TYR A 1 86 ? -17.692 0.263 10.541 1.00 91.31 86 TYR A N 1
ATOM 710 C CA . TYR A 1 86 ? -18.083 -0.310 11.835 1.00 91.31 86 TYR A CA 1
ATOM 711 C C . TYR A 1 86 ? -19.453 0.157 12.344 1.00 91.31 86 TYR A C 1
ATOM 713 O O . TYR A 1 86 ? -19.972 -0.426 13.291 1.00 91.31 86 TYR A O 1
ATOM 721 N N . GLY A 1 87 ? -20.066 1.178 11.735 1.00 95.00 87 GLY A N 1
ATOM 722 C CA . GLY A 1 87 ? -21.384 1.670 12.153 1.00 95.00 87 GLY A CA 1
ATOM 723 C C . GLY A 1 87 ? -21.378 2.512 13.435 1.00 95.00 87 GLY A C 1
ATOM 724 O O . GLY A 1 87 ? -22.445 2.862 13.936 1.00 95.00 87 GLY A O 1
ATOM 725 N N . GLU A 1 88 ? -20.209 2.897 13.936 1.00 94.69 88 GLU A N 1
ATOM 726 C CA . GLU A 1 88 ? -20.027 3.665 15.171 1.00 94.69 88 GLU A CA 1
ATOM 727 C C . GLU A 1 88 ? -18.964 4.762 14.995 1.00 94.69 88 GLU A C 1
ATOM 729 O O . GLU A 1 88 ? -18.165 4.676 14.058 1.00 94.69 88 GLU A O 1
ATOM 734 N N . PRO A 1 89 ? -18.929 5.796 15.857 1.00 94.75 89 PRO A N 1
ATOM 735 C CA . PRO A 1 89 ? -17.872 6.799 15.800 1.00 94.75 89 PRO A CA 1
ATOM 736 C C . PRO A 1 89 ? -16.501 6.168 16.062 1.00 94.75 89 PRO A C 1
ATOM 738 O O . PRO A 1 89 ? -16.366 5.266 16.888 1.00 94.75 89 PRO A O 1
ATOM 741 N N . ILE A 1 90 ? -15.477 6.678 15.378 1.00 94.25 90 ILE A N 1
ATOM 742 C CA . ILE A 1 90 ? -14.089 6.296 15.650 1.00 94.25 90 ILE A CA 1
ATOM 743 C C . ILE A 1 90 ? -13.700 6.687 17.089 1.00 94.25 90 ILE A C 1
ATOM 745 O O . ILE A 1 90 ? -13.995 7.814 17.504 1.00 94.25 90 ILE A O 1
ATOM 749 N N . PRO A 1 91 ? -13.054 5.794 17.858 1.00 92.56 91 PRO A N 1
ATOM 750 C CA . PRO A 1 91 ? -12.468 6.144 19.149 1.00 92.56 91 PRO A CA 1
ATOM 751 C C . PRO A 1 91 ? -11.383 7.216 19.003 1.00 92.56 91 PRO A C 1
ATOM 753 O O . PRO A 1 91 ? -10.623 7.201 18.037 1.00 92.56 91 PRO A O 1
ATOM 756 N N . GLU A 1 92 ? -11.260 8.125 19.975 1.00 91.81 92 GLU A N 1
ATOM 757 C CA . GLU A 1 92 ? -10.237 9.184 19.903 1.00 91.81 92 GLU A CA 1
ATOM 758 C C . GLU A 1 92 ? -8.814 8.606 19.949 1.00 91.81 92 GLU A C 1
ATOM 760 O O . GLU A 1 92 ? -7.954 9.073 19.212 1.00 91.81 92 GLU A O 1
ATOM 765 N N . CYS A 1 93 ? -8.582 7.523 20.705 1.00 90.06 93 CYS A N 1
ATOM 766 C CA . CYS A 1 93 ? -7.284 6.839 20.724 1.00 90.06 93 CYS A CA 1
ATOM 767 C C . CYS A 1 93 ? -6.860 6.345 19.332 1.00 90.06 93 CYS A C 1
ATOM 769 O O . CYS A 1 93 ? -5.679 6.380 19.000 1.00 90.06 93 CYS A O 1
ATOM 771 N N . ALA A 1 94 ? -7.818 5.969 18.478 1.00 90.38 94 ALA A N 1
ATOM 772 C CA . ALA A 1 94 ? -7.528 5.549 17.114 1.00 90.38 94 ALA A CA 1
ATOM 773 C C . ALA A 1 94 ? -7.165 6.713 16.183 1.00 90.38 94 ALA A C 1
ATOM 775 O O . ALA A 1 94 ? -6.505 6.493 15.173 1.00 90.38 94 ALA A O 1
ATOM 776 N N . LEU A 1 95 ? -7.589 7.940 16.509 1.00 92.06 95 LEU A N 1
ATOM 777 C CA . LEU A 1 95 ? -7.229 9.167 15.789 1.00 92.06 95 LEU A CA 1
ATOM 778 C C . LEU A 1 95 ? -5.875 9.750 16.217 1.00 92.06 95 LEU A C 1
ATOM 780 O O . LEU A 1 95 ? -5.404 10.687 15.570 1.00 92.06 95 LEU A O 1
ATOM 784 N N . GLU A 1 96 ? -5.304 9.262 17.318 1.00 88.81 96 GLU A N 1
ATOM 785 C CA . GLU A 1 96 ? -3.990 9.661 17.842 1.00 88.81 96 GLU A CA 1
ATOM 786 C C . GLU A 1 96 ? -2.884 8.645 17.513 1.00 88.81 96 GLU A C 1
ATOM 788 O O . GLU A 1 96 ? -1.705 8.960 17.644 1.00 88.81 96 GLU A O 1
ATOM 793 N N . GLU A 1 97 ? -3.258 7.429 17.110 1.00 84.44 97 GLU A N 1
ATOM 794 C CA . GLU A 1 97 ? -2.342 6.338 16.780 1.00 84.44 97 GLU A CA 1
ATOM 795 C C . GLU A 1 97 ? -2.394 6.037 15.273 1.00 84.44 97 GLU A C 1
ATOM 797 O O . GLU A 1 97 ? -2.866 4.986 14.823 1.00 84.44 97 GLU A O 1
ATOM 802 N N . GLU A 1 98 ? -1.907 6.984 14.470 1.00 85.81 98 GLU A N 1
ATOM 803 C CA . GLU A 1 98 ? -1.722 6.797 13.035 1.00 85.81 98 GLU A CA 1
ATOM 804 C C . GLU A 1 98 ? -0.371 6.168 12.668 1.00 85.81 98 GLU A C 1
ATOM 806 O O . GLU A 1 98 ? 0.654 6.353 13.330 1.00 85.81 98 GLU A O 1
ATOM 811 N N . ARG A 1 99 ? -0.356 5.412 11.566 1.00 87.38 99 ARG A N 1
ATOM 812 C CA . ARG A 1 99 ? 0.854 4.800 11.014 1.00 87.38 99 ARG A CA 1
ATOM 813 C C . ARG A 1 99 ? 0.944 4.973 9.501 1.00 87.38 99 ARG A C 1
ATOM 815 O O . ARG A 1 99 ? -0.070 5.040 8.800 1.00 87.38 99 ARG A O 1
ATOM 822 N N . ASP A 1 100 ? 2.178 5.003 9.008 1.00 86.69 100 ASP A N 1
ATOM 823 C CA . ASP A 1 100 ? 2.482 5.018 7.580 1.00 86.69 100 ASP A CA 1
ATOM 824 C C . ASP A 1 100 ? 2.618 3.591 7.059 1.00 86.69 100 ASP A C 1
ATOM 826 O O . ASP A 1 100 ? 3.380 2.817 7.644 1.00 86.69 100 ASP A O 1
ATOM 830 N N . PRO A 1 101 ? 1.947 3.219 5.957 1.00 84.06 101 PRO A N 1
ATOM 831 C CA . PRO A 1 101 ? 2.012 1.850 5.449 1.00 84.06 101 PRO A CA 1
ATOM 832 C C . PRO A 1 101 ? 3.434 1.410 5.088 1.00 84.0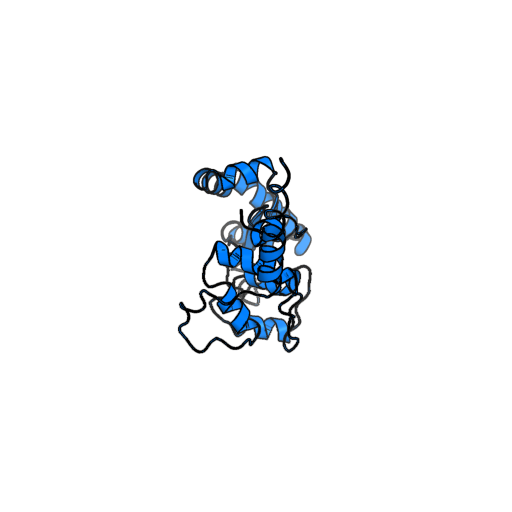6 101 PRO A C 1
ATOM 834 O O . PRO A 1 101 ? 3.780 0.258 5.322 1.00 84.06 101 PRO A O 1
ATOM 837 N N . GLU A 1 102 ? 4.266 2.342 4.618 1.00 81.56 102 GLU A N 1
ATOM 838 C CA . GLU A 1 102 ? 5.692 2.153 4.306 1.00 81.56 102 GLU A CA 1
ATOM 839 C C . GLU A 1 102 ? 6.536 1.740 5.520 1.00 81.56 102 GLU A C 1
ATOM 841 O O . GLU A 1 102 ? 7.625 1.211 5.359 1.00 81.56 102 GLU A O 1
ATOM 846 N N . THR A 1 103 ? 6.061 1.996 6.741 1.00 81.88 103 THR A N 1
ATOM 847 C CA . THR A 1 103 ? 6.789 1.687 7.989 1.00 81.88 103 THR A CA 1
ATOM 848 C C . THR A 1 103 ? 6.009 0.754 8.907 1.00 81.88 103 THR A C 1
ATOM 850 O O . THR A 1 103 ? 6.489 0.359 9.970 1.00 81.88 103 THR A O 1
ATOM 853 N N . THR A 1 104 ? 4.791 0.390 8.512 1.00 84.00 104 THR A N 1
ATOM 854 C CA . THR A 1 104 ? 3.924 -0.477 9.299 1.00 84.00 104 THR A CA 1
ATOM 855 C C . THR A 1 104 ? 4.160 -1.910 8.881 1.00 84.00 104 THR A C 1
ATOM 857 O O . THR A 1 104 ? 3.796 -2.285 7.771 1.00 84.00 104 THR A O 1
ATOM 860 N N . MET A 1 105 ? 4.748 -2.710 9.766 1.00 79.75 105 MET A N 1
ATOM 861 C CA . MET A 1 105 ? 4.955 -4.134 9.511 1.00 79.75 105 MET A CA 1
ATOM 862 C C . MET A 1 105 ? 3.613 -4.853 9.333 1.00 79.75 105 MET A C 1
ATOM 864 O O . MET A 1 105 ? 2.685 -4.652 10.119 1.00 79.75 105 MET A O 1
ATOM 868 N N . ALA A 1 106 ? 3.530 -5.731 8.340 1.00 76.62 106 ALA A N 1
ATOM 869 C CA . ALA A 1 106 ? 2.349 -6.539 8.064 1.00 76.62 106 ALA A CA 1
ATOM 870 C C . ALA A 1 106 ? 2.054 -7.540 9.192 1.00 76.62 106 ALA A C 1
ATOM 872 O O . ALA A 1 106 ? 0.896 -7.817 9.499 1.00 76.62 106 ALA A O 1
ATOM 873 N N . SER A 1 107 ? 3.099 -8.045 9.854 1.00 69.75 107 SER A N 1
ATOM 874 C CA . SER A 1 107 ? 2.981 -8.952 10.999 1.00 69.75 107 SER A CA 1
ATOM 875 C C . SER A 1 107 ? 2.489 -8.265 12.277 1.00 69.75 107 SER A C 1
ATOM 877 O O . SER A 1 107 ? 1.941 -8.936 13.153 1.00 69.75 107 SER A O 1
ATOM 879 N N . CYS A 1 108 ? 2.597 -6.932 12.376 1.00 59.62 108 CYS A N 1
ATOM 880 C CA . CYS A 1 108 ? 2.182 -6.123 13.531 1.00 59.62 108 CYS A CA 1
ATOM 881 C C . CYS A 1 108 ? 0.650 -5.966 13.670 1.00 59.62 108 CYS A C 1
ATOM 883 O O . CYS A 1 108 ? 0.162 -4.901 14.046 1.00 59.62 108 CYS A O 1
ATOM 885 N N . LEU A 1 109 ? -0.100 -7.052 13.457 1.00 53.88 109 LEU A N 1
ATOM 886 C CA . LEU A 1 109 ? -1.508 -7.229 13.839 1.00 53.88 109 LEU A CA 1
ATOM 887 C C . LEU A 1 109 ? -2.555 -6.490 12.997 1.00 53.88 109 LEU A C 1
ATOM 889 O O . LEU A 1 109 ? -3.735 -6.529 13.347 1.00 53.88 109 LEU A O 1
ATOM 893 N N . LEU A 1 110 ? -2.188 -5.879 11.870 1.00 60.59 110 LEU A N 1
ATOM 894 C CA . LEU A 1 110 ? -3.174 -5.294 10.963 1.00 60.59 110 LEU A CA 1
ATOM 895 C C . LEU A 1 110 ? -3.600 -6.322 9.905 1.00 60.59 110 LEU A C 1
ATOM 897 O O . LEU A 1 110 ? -2.772 -6.743 9.099 1.00 60.59 110 LEU A O 1
ATOM 901 N N . PRO A 1 111 ? -4.880 -6.739 9.872 1.00 68.12 111 PRO A N 1
ATOM 902 C CA . PRO A 1 111 ? -5.420 -7.475 8.740 1.00 68.12 111 PRO A CA 1
ATOM 903 C C . PRO A 1 111 ? -5.118 -6.743 7.431 1.00 68.12 111 PRO A C 1
ATOM 905 O O . PRO A 1 111 ? -5.237 -5.523 7.352 1.00 68.12 111 PRO A O 1
ATOM 908 N N . TYR A 1 112 ? -4.775 -7.487 6.387 1.00 75.06 112 TYR A N 1
ATOM 909 C CA . TYR A 1 112 ? -4.651 -6.921 5.052 1.00 75.06 112 TYR A CA 1
ATOM 910 C C . TYR A 1 112 ? -5.978 -6.288 4.592 1.00 75.06 112 TYR A C 1
ATOM 912 O O . TYR A 1 112 ? -6.995 -6.973 4.501 1.00 75.06 112 TYR A O 1
ATOM 920 N N . ASP A 1 113 ? -5.952 -4.985 4.298 1.00 72.06 113 ASP A N 1
ATOM 921 C CA . ASP A 1 113 ? -7.073 -4.168 3.783 1.00 72.06 113 ASP A CA 1
ATOM 922 C C . ASP A 1 113 ? -6.880 -3.818 2.307 1.00 72.06 113 ASP A C 1
ATOM 924 O O . ASP A 1 113 ? -7.117 -2.699 1.858 1.00 72.06 113 ASP A O 1
ATOM 928 N N . GLY A 1 114 ? -6.326 -4.751 1.537 1.00 75.19 114 GLY A N 1
ATOM 929 C CA . GLY A 1 114 ? -6.360 -4.613 0.089 1.00 75.19 114 GLY A CA 1
ATOM 930 C C . GLY A 1 114 ? -7.738 -4.932 -0.478 1.00 75.19 114 GLY A C 1
ATOM 931 O O . GLY A 1 114 ? -8.657 -5.375 0.214 1.00 75.19 114 GLY A O 1
ATOM 932 N N . THR A 1 115 ? -7.872 -4.732 -1.785 1.00 76.31 115 THR A N 1
ATOM 933 C CA . THR A 1 115 ? -9.113 -5.048 -2.506 1.00 76.31 115 THR A CA 1
ATOM 934 C C . THR A 1 115 ? -9.320 -6.555 -2.640 1.00 76.31 115 THR A C 1
ATOM 936 O O . THR A 1 115 ? -10.447 -7.042 -2.757 1.00 76.31 115 THR A O 1
ATOM 939 N N . VAL A 1 116 ? -8.221 -7.302 -2.582 1.00 79.94 116 VAL A N 1
ATOM 940 C CA . VAL A 1 116 ? -8.189 -8.755 -2.552 1.00 79.94 116 VAL A CA 1
ATOM 941 C C . VAL A 1 116 ? -8.331 -9.255 -1.115 1.00 79.94 116 VAL A C 1
ATOM 943 O O . VAL A 1 116 ? -7.583 -8.876 -0.225 1.00 79.94 116 VAL A O 1
ATOM 946 N N . SER A 1 117 ? -9.241 -10.192 -0.869 1.00 81.69 117 SER A N 1
ATOM 947 C CA . SER A 1 117 ? -9.239 -10.912 0.409 1.00 81.69 117 SER A CA 1
ATOM 948 C C . SER A 1 117 ? -8.132 -11.960 0.425 1.00 81.69 117 SER A C 1
ATOM 950 O O . SER A 1 117 ? -8.060 -12.783 -0.491 1.00 81.69 117 SER A O 1
ATOM 952 N N . LEU A 1 118 ? -7.310 -11.950 1.477 1.00 83.31 118 LEU A N 1
ATOM 953 C CA . LEU A 1 118 ? -6.309 -12.989 1.686 1.00 83.31 118 LEU A CA 1
ATOM 954 C C . LEU A 1 118 ? -6.927 -14.246 2.290 1.00 83.31 118 LEU A C 1
ATOM 956 O O . LEU A 1 118 ? -7.798 -14.181 3.160 1.00 83.31 118 LEU A O 1
ATOM 960 N N . THR A 1 119 ? -6.437 -15.401 1.857 1.00 87.56 119 THR A N 1
ATOM 961 C CA . THR A 1 119 ? -6.694 -16.668 2.546 1.00 87.56 119 THR A CA 1
ATOM 962 C C . THR A 1 119 ? -5.883 -16.765 3.844 1.00 87.56 119 THR A C 1
ATOM 964 O O . THR A 1 119 ? -4.945 -16.001 4.091 1.00 87.56 119 THR A O 1
ATOM 967 N N . GLU A 1 120 ? -6.230 -17.729 4.698 1.00 85.12 120 GLU A N 1
ATOM 968 C CA . GLU A 1 120 ? -5.461 -18.022 5.913 1.00 85.12 120 GLU A CA 1
ATOM 969 C C . GLU A 1 120 ? -4.024 -18.461 5.581 1.00 85.12 120 GLU A C 1
ATOM 971 O O . GLU A 1 120 ? -3.086 -18.065 6.265 1.00 85.12 120 GLU A O 1
ATOM 976 N N . GLU A 1 121 ? -3.830 -19.226 4.505 1.00 87.19 121 GLU A N 1
ATOM 977 C CA . GLU A 1 121 ? -2.504 -19.643 4.030 1.00 87.19 121 GLU A CA 1
ATOM 978 C C . GLU A 1 121 ? -1.664 -18.448 3.557 1.00 87.19 121 GLU A C 1
ATOM 980 O O . GLU A 1 121 ? -0.498 -18.327 3.926 1.00 87.19 121 GLU A O 1
ATOM 985 N N . GLU A 1 122 ? -2.263 -17.529 2.794 1.00 87.88 122 GLU A N 1
ATOM 986 C CA . GLU A 1 122 ? -1.611 -16.283 2.365 1.00 87.88 122 GLU A CA 1
ATOM 987 C C . GLU A 1 122 ? -1.221 -15.407 3.557 1.00 87.88 122 GLU A C 1
ATOM 989 O O . GLU A 1 122 ? -0.101 -14.903 3.617 1.00 87.88 122 GLU A O 1
ATOM 994 N N . SER A 1 123 ? -2.120 -15.280 4.534 1.00 84.81 123 SER A N 1
ATOM 995 C CA . SER A 1 123 ? -1.867 -14.506 5.751 1.00 84.81 123 SER A CA 1
ATOM 996 C C . SER A 1 123 ? -0.724 -15.109 6.572 1.00 84.81 123 SER A C 1
ATOM 998 O O . SER A 1 123 ? 0.147 -14.380 7.043 1.00 84.81 123 SER A O 1
ATOM 1000 N N . HIS A 1 124 ? -0.680 -16.439 6.700 1.00 84.06 124 HIS A N 1
ATOM 1001 C CA . HIS A 1 124 ? 0.419 -17.132 7.373 1.00 84.06 124 HIS A CA 1
ATOM 1002 C C . HIS A 1 124 ? 1.748 -16.995 6.627 1.00 84.06 124 HIS A C 1
ATOM 1004 O O . HIS A 1 124 ? 2.780 -16.827 7.270 1.00 84.06 124 HIS A O 1
ATOM 1010 N N . ALA A 1 125 ? 1.741 -17.051 5.293 1.00 86.06 125 ALA A N 1
ATOM 1011 C CA . ALA A 1 125 ? 2.952 -16.885 4.495 1.00 86.06 125 ALA A CA 1
ATOM 1012 C C . ALA A 1 125 ? 3.552 -15.479 4.655 1.00 86.06 125 ALA A C 1
ATOM 1014 O O . ALA A 1 125 ? 4.759 -15.352 4.827 1.00 86.06 125 ALA A O 1
ATOM 1015 N N . ILE A 1 126 ? 2.714 -14.437 4.675 1.00 86.06 126 ILE A N 1
ATOM 1016 C CA . ILE A 1 126 ? 3.148 -13.058 4.953 1.00 86.06 126 ILE A CA 1
ATOM 1017 C C . ILE A 1 126 ? 3.686 -12.933 6.381 1.00 86.06 126 ILE A C 1
ATOM 1019 O O . ILE A 1 126 ? 4.752 -12.361 6.589 1.00 86.06 126 ILE A O 1
ATOM 1023 N N . ALA A 1 127 ? 2.984 -13.505 7.362 1.00 80.06 127 ALA A N 1
ATOM 1024 C CA . ALA A 1 127 ? 3.407 -13.465 8.760 1.00 80.06 127 ALA A CA 1
ATOM 1025 C C . ALA A 1 127 ? 4.714 -14.235 9.030 1.00 80.06 127 ALA A C 1
ATOM 1027 O O . ALA A 1 127 ? 5.362 -13.981 10.039 1.00 80.06 127 ALA A O 1
ATOM 1028 N N . ALA A 1 128 ? 5.105 -15.173 8.162 1.00 79.62 128 ALA A N 1
ATOM 1029 C CA . ALA A 1 128 ? 6.330 -15.953 8.323 1.00 79.62 128 ALA A CA 1
ATOM 1030 C C . ALA A 1 128 ? 7.613 -15.164 8.003 1.00 79.62 128 ALA A C 1
ATOM 1032 O O . ALA A 1 128 ? 8.681 -15.555 8.469 1.00 79.62 128 ALA A O 1
ATOM 1033 N N . VAL A 1 129 ? 7.519 -14.062 7.253 1.00 77.75 129 VAL A N 1
ATOM 1034 C CA . VAL A 1 129 ? 8.645 -13.166 6.906 1.00 77.75 129 VAL A 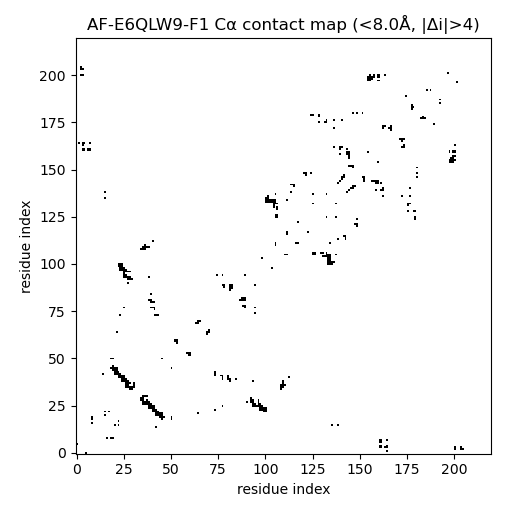CA 1
ATOM 1035 C C . VAL A 1 129 ? 8.731 -12.025 7.935 1.00 77.75 129 VAL A C 1
ATOM 1037 O O . VAL A 1 129 ? 8.805 -10.842 7.603 1.00 77.75 129 VAL A O 1
ATOM 1040 N N . ASP A 1 130 ? 8.580 -12.389 9.211 1.00 63.81 130 ASP A N 1
ATOM 1041 C CA . ASP A 1 130 ? 8.309 -11.464 10.312 1.00 63.81 130 ASP A CA 1
ATOM 1042 C C . ASP A 1 130 ? 9.425 -10.420 10.492 1.00 63.81 130 ASP A C 1
ATOM 1044 O O . ASP A 1 130 ? 10.594 -10.768 10.654 1.00 63.81 130 ASP A O 1
ATOM 1048 N N . GLY A 1 131 ? 9.036 -9.140 10.502 1.00 66.69 131 GLY A N 1
ATOM 1049 C CA . GLY A 1 131 ? 9.893 -8.002 10.846 1.00 66.69 131 GLY A CA 1
ATOM 1050 C C . GLY A 1 131 ? 10.199 -7.038 9.701 1.00 66.69 131 GLY A C 1
ATOM 1051 O O . GLY A 1 131 ? 10.344 -5.848 9.960 1.00 66.69 131 GLY A O 1
ATOM 1052 N N . ASP A 1 132 ? 10.222 -7.502 8.452 1.00 76.44 132 ASP A N 1
ATOM 1053 C CA . ASP A 1 132 ? 10.716 -6.669 7.344 1.00 76.44 132 ASP A CA 1
ATOM 1054 C C . ASP A 1 132 ? 9.651 -6.342 6.281 1.00 76.44 132 ASP A C 1
ATOM 1056 O O . ASP A 1 132 ? 9.788 -5.355 5.560 1.00 76.44 132 ASP A O 1
ATOM 1060 N N . LEU A 1 133 ? 8.545 -7.096 6.210 1.00 84.94 133 LEU A N 1
ATOM 1061 C CA . LEU A 1 133 ? 7.443 -6.796 5.287 1.00 84.94 133 LEU A CA 1
ATOM 1062 C C . LEU A 1 133 ? 6.552 -5.669 5.802 1.00 84.94 133 LEU A C 1
ATOM 1064 O O . LEU A 1 133 ? 5.844 -5.826 6.796 1.00 84.94 133 LEU A O 1
ATOM 1068 N N . THR A 1 134 ? 6.511 -4.562 5.072 1.00 86.69 134 THR A N 1
ATOM 1069 C CA . THR A 1 134 ? 5.611 -3.437 5.341 1.00 86.69 134 THR A CA 1
ATOM 1070 C C . THR A 1 134 ? 4.251 -3.648 4.665 1.00 86.69 134 THR A C 1
ATOM 1072 O O . THR A 1 134 ? 4.111 -4.458 3.748 1.00 86.69 134 THR A O 1
ATOM 1075 N N . MET A 1 135 ? 3.210 -2.933 5.094 1.00 85.44 135 MET A N 1
ATOM 1076 C CA . MET A 1 135 ? 1.881 -3.036 4.473 1.00 85.44 135 MET A CA 1
ATOM 1077 C C . MET A 1 135 ? 1.908 -2.668 2.984 1.00 85.44 135 MET A C 1
ATOM 1079 O O . MET A 1 135 ? 1.224 -3.304 2.181 1.00 85.44 135 MET A O 1
ATOM 1083 N N . ASP A 1 136 ? 2.741 -1.695 2.608 1.00 84.81 136 ASP A N 1
ATOM 1084 C CA . ASP A 1 136 ? 2.933 -1.301 1.211 1.00 84.81 136 ASP A CA 1
ATOM 1085 C C . ASP A 1 136 ? 3.566 -2.423 0.369 1.00 84.81 136 ASP A C 1
ATOM 1087 O O . ASP A 1 136 ? 3.079 -2.727 -0.724 1.00 84.81 136 ASP A O 1
ATOM 1091 N N . MET A 1 137 ? 4.551 -3.137 0.935 1.00 88.31 137 MET A N 1
ATOM 1092 C CA . MET A 1 137 ? 5.160 -4.319 0.305 1.00 88.31 137 MET A CA 1
ATOM 1093 C C . MET A 1 137 ? 4.106 -5.379 0.008 1.00 88.31 137 MET A C 1
ATOM 1095 O O . MET A 1 137 ? 4.048 -5.922 -1.099 1.00 88.31 137 MET A O 1
ATOM 1099 N N . VAL A 1 138 ? 3.242 -5.655 0.987 1.00 88.31 138 VAL A N 1
ATOM 1100 C CA . VAL A 1 138 ? 2.181 -6.651 0.834 1.00 88.31 138 VAL A CA 1
ATOM 1101 C C . VAL A 1 138 ? 1.189 -6.232 -0.249 1.00 88.31 138 VAL A C 1
ATOM 1103 O O . VAL A 1 138 ? 0.845 -7.067 -1.083 1.00 88.31 138 VAL A O 1
ATOM 1106 N N . TRP A 1 139 ? 0.764 -4.965 -0.313 1.00 86.00 139 TRP A N 1
ATOM 1107 C CA . TRP A 1 139 ? -0.118 -4.499 -1.392 1.00 86.00 139 TRP A CA 1
ATOM 1108 C C . TRP A 1 139 ? 0.527 -4.639 -2.770 1.00 86.00 139 TRP A C 1
ATOM 1110 O O . TRP A 1 139 ? -0.114 -5.146 -3.688 1.00 86.00 139 TRP A O 1
ATOM 1120 N N . LEU A 1 140 ? 1.793 -4.253 -2.937 1.00 87.25 140 LEU A N 1
ATOM 1121 C CA . LEU A 1 140 ? 2.474 -4.382 -4.227 1.00 87.25 140 LEU A CA 1
ATOM 1122 C C . LEU A 1 140 ? 2.640 -5.838 -4.666 1.00 87.25 140 LEU A C 1
ATOM 1124 O O . LEU A 1 140 ? 2.500 -6.148 -5.848 1.00 87.25 140 LEU A O 1
ATOM 1128 N N . VAL A 1 141 ? 2.885 -6.750 -3.731 1.00 89.38 141 VAL A N 1
ATOM 1129 C CA . VAL A 1 141 ? 2.987 -8.179 -4.043 1.00 89.38 141 VAL A CA 1
ATOM 1130 C C . VAL A 1 141 ? 1.612 -8.792 -4.330 1.00 89.38 141 VAL A C 1
ATOM 1132 O O . VAL A 1 141 ? 1.445 -9.521 -5.309 1.00 89.38 141 VAL A O 1
ATOM 1135 N N . VAL A 1 142 ? 0.601 -8.488 -3.520 1.00 88.25 142 VAL A N 1
ATOM 1136 C CA . VAL A 1 142 ? -0.730 -9.105 -3.624 1.00 88.25 142 VAL A CA 1
ATOM 1137 C C . VAL A 1 142 ? -1.562 -8.497 -4.752 1.00 88.25 142 VAL A C 1
ATOM 1139 O O . VAL A 1 142 ? -2.142 -9.252 -5.532 1.00 88.25 142 VAL A O 1
ATOM 1142 N N . GLU A 1 143 ? -1.636 -7.168 -4.846 1.00 85.38 143 GLU A N 1
ATOM 1143 C CA . GLU A 1 143 ? -2.395 -6.449 -5.881 1.00 85.38 143 GLU A CA 1
ATOM 1144 C C . GLU A 1 143 ? -1.561 -6.250 -7.149 1.00 85.38 143 GLU A C 1
ATOM 1146 O O . GLU A 1 143 ? -2.087 -6.337 -8.256 1.00 85.38 143 GLU A O 1
ATOM 1151 N N . GLY A 1 144 ? -0.263 -5.969 -6.996 1.00 82.44 144 GLY A N 1
ATOM 1152 C CA . GLY A 1 144 ? 0.608 -5.626 -8.120 1.00 82.44 144 GLY A CA 1
ATOM 1153 C C . GLY A 1 144 ? 1.142 -6.831 -8.889 1.00 82.44 144 GLY A C 1
ATOM 1154 O O . GLY A 1 144 ? 1.117 -6.807 -10.116 1.00 82.44 144 GLY A O 1
ATOM 1155 N N . LEU A 1 145 ? 1.590 -7.885 -8.197 1.00 88.31 145 LEU A N 1
ATOM 1156 C CA . LEU A 1 145 ? 2.029 -9.140 -8.832 1.00 88.31 145 LEU A CA 1
ATOM 1157 C C . LEU A 1 145 ? 0.945 -10.220 -8.874 1.00 88.31 145 LEU A C 1
ATOM 1159 O O . LEU A 1 145 ? 1.139 -11.261 -9.502 1.00 88.31 145 LEU A O 1
ATOM 1163 N N . GLY A 1 146 ? -0.162 -10.048 -8.146 1.00 88.12 146 GLY A N 1
ATOM 1164 C CA . GLY A 1 146 ? -1.142 -11.123 -7.983 1.00 88.12 146 GLY A CA 1
ATOM 1165 C C . GLY A 1 146 ? -0.562 -12.360 -7.286 1.00 88.12 146 GLY A C 1
ATOM 1166 O O . GLY A 1 146 ? -1.076 -13.466 -7.481 1.00 88.12 146 GLY A O 1
ATOM 1167 N N . TRP A 1 147 ? 0.522 -12.204 -6.515 1.00 91.88 147 TRP A N 1
ATOM 1168 C CA . TRP A 1 147 ? 1.244 -13.320 -5.906 1.00 91.88 147 TRP A CA 1
ATOM 1169 C C . TRP A 1 147 ? 0.345 -14.132 -4.979 1.00 91.88 147 TRP A C 1
ATOM 1171 O O . TRP A 1 147 ? -0.517 -13.591 -4.280 1.00 91.88 147 TRP A O 1
ATOM 1181 N N . ARG A 1 148 ? 0.580 -15.447 -4.953 1.00 90.12 148 ARG A N 1
ATOM 1182 C CA . ARG A 1 148 ? -0.050 -16.395 -4.033 1.00 90.12 148 ARG A CA 1
ATOM 1183 C C . ARG A 1 148 ? 0.960 -17.467 -3.606 1.00 90.12 148 ARG A C 1
ATOM 1185 O O . ARG A 1 148 ? 1.784 -17.862 -4.437 1.00 90.12 148 ARG A O 1
ATOM 1192 N N . PRO A 1 149 ? 0.868 -18.001 -2.374 1.00 87.62 149 PRO A N 1
ATOM 1193 C CA . PRO A 1 149 ? 1.682 -19.125 -1.929 1.00 87.62 149 PRO A CA 1
ATOM 1194 C C . PRO A 1 149 ? 1.657 -20.286 -2.927 1.00 87.62 149 PRO A C 1
ATOM 1196 O O . PRO A 1 149 ? 0.618 -20.629 -3.496 1.00 87.62 149 PRO A O 1
ATOM 1199 N N . GLY A 1 150 ? 2.831 -20.861 -3.194 1.00 82.81 150 GLY A N 1
ATOM 1200 C CA . GLY A 1 150 ? 2.984 -21.990 -4.115 1.00 82.81 150 GLY A CA 1
ATOM 1201 C C . GLY A 1 150 ? 2.735 -21.678 -5.598 1.00 82.81 150 GLY A C 1
ATOM 1202 O O . GLY A 1 150 ? 2.839 -22.588 -6.421 1.00 82.81 150 GLY A O 1
ATOM 1203 N N . LYS A 1 151 ? 2.436 -20.424 -5.969 1.00 86.88 151 LYS A N 1
ATOM 1204 C CA . LYS A 1 151 ? 2.291 -19.988 -7.365 1.00 86.88 151 LYS A CA 1
ATOM 1205 C C . LYS A 1 151 ? 3.447 -19.060 -7.747 1.00 86.88 151 LYS A C 1
ATOM 1207 O O . LYS A 1 151 ? 3.445 -17.897 -7.347 1.00 86.88 151 LYS A O 1
ATOM 1212 N N . PRO A 1 152 ? 4.428 -19.547 -8.527 1.00 87.12 152 PRO A N 1
ATOM 1213 C CA . PRO A 1 152 ? 5.508 -18.703 -9.020 1.00 87.12 152 PRO A CA 1
ATOM 1214 C C . PRO A 1 152 ? 4.961 -17.543 -9.855 1.00 87.12 152 PRO A C 1
ATOM 1216 O O . PRO A 1 152 ? 4.112 -17.752 -10.723 1.00 87.12 152 PRO A O 1
ATOM 1219 N N . VAL A 1 153 ? 5.482 -16.341 -9.620 1.00 91.31 153 VAL A N 1
ATOM 1220 C CA . VAL A 1 153 ? 5.206 -15.172 -10.462 1.00 91.31 153 VAL A CA 1
ATOM 1221 C C . VAL A 1 153 ? 6.258 -15.118 -11.577 1.00 91.31 153 VAL A C 1
ATOM 1223 O O . VAL A 1 153 ? 7.453 -15.220 -11.279 1.00 91.31 153 VAL A O 1
ATOM 1226 N N . PRO A 1 154 ? 5.864 -14.972 -12.853 1.00 91.56 154 PRO A N 1
ATOM 1227 C CA . PRO A 1 154 ? 6.804 -14.824 -13.964 1.00 91.56 154 PRO A CA 1
ATOM 1228 C C . PRO A 1 154 ? 7.723 -13.604 -13.795 1.00 91.56 154 PRO A C 1
ATOM 1230 O O . PRO A 1 154 ? 7.283 -12.554 -13.340 1.00 91.56 154 PRO A O 1
ATOM 1233 N N . LEU A 1 155 ? 9.002 -13.706 -14.177 1.00 89.94 155 LEU A N 1
ATOM 1234 C CA . LEU A 1 155 ? 9.962 -12.590 -14.056 1.00 89.94 155 LEU A CA 1
ATOM 1235 C C . LEU A 1 155 ? 9.711 -11.450 -15.059 1.00 89.94 155 LEU A C 1
ATOM 1237 O O . LEU A 1 155 ? 10.237 -10.351 -14.886 1.00 89.94 155 LEU A O 1
ATOM 1241 N N . ASP A 1 156 ? 8.958 -11.717 -16.123 1.00 91.12 156 ASP A N 1
ATOM 1242 C CA . ASP A 1 156 ? 8.494 -10.747 -17.115 1.00 91.12 156 ASP A CA 1
ATOM 1243 C C . ASP A 1 156 ? 7.135 -10.126 -16.760 1.00 91.12 156 ASP A C 1
ATOM 1245 O O . ASP A 1 156 ? 6.654 -9.273 -17.508 1.00 91.12 156 ASP A O 1
ATOM 1249 N N . ASP A 1 157 ? 6.542 -10.492 -15.616 1.00 91.38 157 ASP A N 1
ATOM 1250 C CA . ASP A 1 157 ? 5.316 -9.860 -15.139 1.00 91.38 157 ASP A CA 1
ATOM 1251 C C . ASP A 1 157 ? 5.541 -8.349 -14.950 1.00 91.38 157 ASP A C 1
ATOM 1253 O O . ASP A 1 157 ? 6.487 -7.928 -14.271 1.00 91.38 157 ASP A O 1
ATOM 1257 N N . PRO A 1 158 ? 4.706 -7.493 -15.558 1.00 86.00 158 PRO A N 1
ATOM 1258 C CA . PRO A 1 158 ? 4.952 -6.063 -15.550 1.00 86.00 158 PRO A CA 1
ATOM 1259 C C . PRO A 1 158 ? 4.765 -5.440 -14.155 1.00 86.00 158 PRO A C 1
ATOM 1261 O O . PRO A 1 158 ? 5.317 -4.366 -13.909 1.00 86.00 158 PRO A O 1
ATOM 1264 N N . GLY A 1 159 ? 4.079 -6.106 -13.217 1.00 87.38 159 GLY A N 1
ATOM 1265 C CA . GLY A 1 159 ? 3.973 -5.694 -11.815 1.00 87.38 159 GLY A CA 1
ATOM 1266 C C . GLY A 1 159 ? 5.328 -5.605 -11.105 1.00 87.38 159 GLY A C 1
ATOM 1267 O O . GLY A 1 159 ? 5.512 -4.756 -10.231 1.00 87.38 159 GLY A O 1
ATOM 1268 N N . TRP A 1 160 ? 6.339 -6.356 -11.559 1.00 89.75 160 TRP A N 1
ATOM 1269 C CA . TRP A 1 160 ? 7.703 -6.257 -11.027 1.00 89.75 160 TRP A CA 1
ATOM 1270 C C . TRP A 1 160 ? 8.318 -4.871 -11.192 1.00 89.75 160 TRP A C 1
ATOM 1272 O O . TRP A 1 160 ? 9.164 -4.476 -10.394 1.00 89.75 160 TRP A O 1
ATOM 1282 N N . ARG A 1 161 ? 7.890 -4.109 -12.203 1.00 87.56 161 ARG A N 1
ATOM 1283 C CA . ARG A 1 161 ? 8.352 -2.731 -12.398 1.00 87.56 161 ARG A CA 1
ATOM 1284 C C . ARG A 1 161 ? 7.880 -1.810 -11.277 1.00 87.56 161 ARG A C 1
ATOM 1286 O O . ARG A 1 161 ? 8.597 -0.872 -10.964 1.00 87.56 161 ARG A O 1
ATOM 1293 N N . ALA A 1 162 ? 6.709 -2.067 -10.689 1.00 85.06 162 ALA A N 1
ATOM 1294 C CA . ALA A 1 162 ? 6.201 -1.295 -9.557 1.00 85.06 162 ALA A CA 1
ATOM 1295 C C . ALA A 1 162 ? 7.024 -1.566 -8.292 1.00 85.06 162 ALA A C 1
ATOM 1297 O O . ALA A 1 162 ? 7.471 -0.623 -7.654 1.00 85.06 162 ALA A O 1
ATOM 1298 N N . ILE A 1 163 ? 7.309 -2.839 -8.000 1.00 87.62 163 ILE A N 1
ATOM 1299 C CA . ILE A 1 163 ? 8.166 -3.239 -6.871 1.00 87.62 163 ILE A CA 1
ATOM 1300 C C . ILE A 1 163 ? 9.583 -2.692 -7.038 1.00 87.62 163 ILE A C 1
ATOM 1302 O O . ILE A 1 163 ? 10.160 -2.153 -6.101 1.00 87.62 163 ILE A O 1
ATOM 1306 N N . TRP A 1 164 ? 10.141 -2.784 -8.247 1.00 88.00 164 TRP A N 1
ATOM 1307 C CA . TRP A 1 164 ? 11.471 -2.248 -8.524 1.00 88.00 164 TRP A CA 1
ATOM 1308 C C . TRP A 1 164 ? 11.547 -0.732 -8.331 1.00 88.00 164 TRP A C 1
ATOM 1310 O O . TRP A 1 164 ? 12.591 -0.200 -7.978 1.00 88.00 164 TRP A O 1
ATOM 1320 N N . ALA A 1 165 ? 10.446 -0.028 -8.579 1.00 85.50 165 ALA A N 1
ATOM 1321 C CA . ALA A 1 165 ? 10.391 1.407 -8.381 1.00 85.50 165 ALA A CA 1
ATOM 1322 C C . ALA A 1 165 ? 10.455 1.791 -6.888 1.00 85.50 165 ALA A C 1
ATOM 1324 O O . ALA A 1 165 ? 11.003 2.845 -6.580 1.00 85.50 165 ALA A O 1
ATOM 1325 N N . GLU A 1 166 ? 9.958 0.938 -5.983 1.00 83.31 166 GLU A N 1
ATOM 1326 C CA . GLU A 1 166 ? 10.156 1.112 -4.536 1.00 83.31 166 GLU A CA 1
ATOM 1327 C C . GLU A 1 166 ? 11.581 0.740 -4.102 1.00 83.31 166 GLU A C 1
ATOM 1329 O O . GLU A 1 166 ? 12.168 1.471 -3.316 1.00 83.31 166 GLU A O 1
ATOM 1334 N N . GLU A 1 167 ? 12.188 -0.320 -4.658 1.00 85.50 167 GLU A N 1
ATOM 1335 C CA . GLU A 1 167 ? 13.602 -0.670 -4.386 1.00 85.50 167 GLU A CA 1
ATOM 1336 C C . GLU A 1 167 ? 14.565 0.483 -4.724 1.00 85.50 167 GLU A C 1
ATOM 1338 O O . GLU A 1 167 ? 15.571 0.689 -4.048 1.00 85.50 167 GLU A O 1
ATOM 1343 N N . GLU A 1 168 ? 14.263 1.254 -5.774 1.00 80.69 168 GLU A N 1
ATOM 1344 C CA . GLU A 1 168 ? 15.060 2.422 -6.167 1.00 80.69 168 GLU A CA 1
ATOM 1345 C C . GLU A 1 168 ? 15.023 3.561 -5.130 1.00 80.69 168 GLU A C 1
ATOM 1347 O O . GLU A 1 168 ? 15.968 4.349 -5.072 1.00 80.69 168 GLU A O 1
ATOM 1352 N N . GLU A 1 169 ? 13.969 3.643 -4.314 1.00 76.50 169 GLU A N 1
ATOM 1353 C CA . GLU A 1 169 ? 13.804 4.661 -3.265 1.00 76.50 169 GLU A CA 1
ATOM 1354 C C . GLU A 1 169 ? 14.147 4.133 -1.867 1.00 76.50 169 GLU A C 1
ATOM 1356 O O . GLU A 1 169 ? 14.662 4.870 -1.025 1.00 76.50 169 GLU A O 1
ATOM 1361 N N . CYS A 1 170 ? 13.886 2.850 -1.620 1.00 74.00 170 CYS A N 1
ATOM 1362 C CA . CYS A 1 170 ? 14.105 2.164 -0.360 1.00 74.00 170 CYS A CA 1
ATOM 1363 C C . CYS A 1 170 ? 14.858 0.859 -0.626 1.00 74.00 170 CYS A C 1
ATOM 1365 O O . CYS A 1 170 ? 14.292 -0.111 -1.130 1.00 74.00 170 CYS A O 1
ATOM 1367 N N . CYS A 1 171 ? 16.149 0.835 -0.289 1.00 74.56 171 CYS A N 1
ATOM 1368 C CA . CYS A 1 171 ? 16.960 -0.363 -0.473 1.00 74.56 171 CYS A CA 1
ATOM 1369 C C . CYS A 1 171 ? 16.410 -1.540 0.346 1.00 74.56 171 CYS A C 1
ATOM 1371 O O . CYS A 1 171 ? 15.854 -1.342 1.424 1.00 74.56 171 CYS A O 1
ATOM 1373 N N . MET A 1 172 ? 16.647 -2.762 -0.143 1.00 77.88 172 MET A N 1
ATOM 1374 C CA . MET A 1 172 ? 16.278 -4.047 0.483 1.00 77.88 172 MET A CA 1
ATOM 1375 C C . MET A 1 172 ? 14.849 -4.540 0.238 1.00 77.88 172 MET A C 1
ATOM 1377 O O . MET A 1 172 ? 14.581 -5.717 0.492 1.00 77.88 172 MET A O 1
ATOM 1381 N N . TYR A 1 173 ? 13.966 -3.718 -0.324 1.00 83.25 173 TYR A N 1
ATOM 1382 C CA . TYR A 1 173 ? 12.594 -4.085 -0.680 1.00 83.25 173 TYR A CA 1
ATOM 1383 C C . TYR A 1 173 ? 12.531 -5.394 -1.485 1.00 83.25 173 TYR A C 1
ATOM 1385 O O . TYR A 1 173 ? 11.808 -6.327 -1.137 1.00 83.25 173 TYR A O 1
ATOM 1393 N N . ILE A 1 174 ? 13.345 -5.514 -2.535 1.00 86.00 174 ILE A N 1
ATOM 1394 C CA . ILE A 1 174 ? 13.334 -6.662 -3.443 1.00 86.00 174 ILE A CA 1
ATOM 1395 C C . ILE A 1 174 ? 13.825 -7.950 -2.781 1.00 86.00 174 ILE A C 1
ATOM 1397 O O . ILE A 1 174 ? 13.373 -9.038 -3.139 1.00 86.00 174 ILE A O 1
ATOM 1401 N N . HIS A 1 175 ? 14.726 -7.843 -1.806 1.00 82.12 175 HIS A N 1
ATOM 1402 C CA . HIS A 1 175 ? 15.248 -8.994 -1.074 1.00 82.12 175 HIS A CA 1
ATOM 1403 C C . HIS A 1 175 ? 14.161 -9.588 -0.180 1.00 82.12 175 HIS A C 1
ATOM 1405 O O . HIS A 1 175 ? 13.922 -10.794 -0.228 1.00 82.12 175 HIS A O 1
ATOM 1411 N N . ILE A 1 176 ? 13.444 -8.727 0.544 1.00 85.44 176 ILE A N 1
ATOM 1412 C CA . ILE A 1 176 ? 12.322 -9.112 1.406 1.00 85.44 176 ILE A CA 1
ATOM 1413 C C . ILE A 1 176 ? 11.205 -9.745 0.563 1.00 85.44 176 ILE A C 1
ATOM 1415 O O . ILE A 1 176 ? 10.685 -10.810 0.901 1.00 85.44 176 ILE A O 1
ATOM 1419 N N . ILE A 1 177 ? 10.877 -9.151 -0.593 1.00 88.81 177 ILE A N 1
ATOM 1420 C CA . ILE A 1 177 ? 9.891 -9.734 -1.514 1.00 88.81 177 ILE A CA 1
ATOM 1421 C C . ILE A 1 177 ? 10.343 -11.109 -2.028 1.00 88.81 177 ILE A C 1
ATOM 1423 O O . ILE A 1 177 ? 9.536 -12.036 -2.105 1.00 88.81 177 ILE A O 1
ATOM 1427 N N . ARG A 1 178 ? 11.623 -11.286 -2.367 1.00 86.81 178 ARG A N 1
ATOM 1428 C CA . ARG A 1 178 ? 12.140 -12.586 -2.824 1.00 86.81 178 ARG A CA 1
ATOM 1429 C C . ARG A 1 178 ? 12.075 -13.652 -1.740 1.00 86.81 178 ARG A C 1
ATOM 1431 O O . ARG A 1 178 ? 11.752 -14.794 -2.071 1.00 86.81 178 ARG A O 1
ATOM 1438 N N . GLU A 1 179 ? 12.323 -13.285 -0.486 1.00 86.38 179 GLU A N 1
ATOM 1439 C CA . GLU A 1 179 ? 12.143 -14.178 0.659 1.00 86.38 179 GLU A CA 1
ATOM 1440 C C . GLU A 1 179 ? 10.694 -14.656 0.764 1.00 86.38 179 GLU A C 1
ATOM 1442 O O . GLU A 1 179 ? 10.444 -15.862 0.749 1.00 86.38 179 GLU A O 1
ATOM 1447 N N . LEU A 1 180 ? 9.738 -13.719 0.747 1.00 87.81 180 LEU A N 1
ATOM 1448 C CA . LEU A 1 180 ? 8.302 -14.019 0.758 1.00 87.81 180 LEU A CA 1
ATOM 1449 C C . LEU A 1 180 ? 7.894 -14.958 -0.382 1.00 87.81 180 LEU A C 1
ATOM 1451 O O . LEU A 1 180 ? 7.075 -15.862 -0.212 1.00 87.81 180 LEU A O 1
ATOM 1455 N N . MET A 1 181 ? 8.480 -14.761 -1.559 1.00 87.44 181 MET A N 1
ATOM 1456 C CA . MET A 1 181 ? 8.176 -15.550 -2.747 1.00 87.44 181 MET A CA 1
ATOM 1457 C C . MET A 1 181 ? 8.928 -16.888 -2.803 1.00 87.44 181 MET A C 1
ATOM 1459 O O . MET A 1 181 ? 8.723 -17.652 -3.749 1.00 87.44 181 MET A O 1
ATOM 1463 N N . GLY A 1 182 ? 9.785 -17.191 -1.820 1.00 85.00 182 GLY A N 1
ATOM 1464 C CA . GLY A 1 182 ? 10.605 -18.404 -1.792 1.00 85.00 182 GLY A CA 1
ATOM 1465 C C . GLY A 1 182 ? 11.601 -18.480 -2.952 1.00 85.00 182 GLY A C 1
ATOM 1466 O O . GLY A 1 182 ? 11.945 -19.571 -3.414 1.00 85.00 182 GLY A O 1
ATOM 1467 N N . MET A 1 183 ? 12.025 -17.328 -3.475 1.00 84.75 183 MET A N 1
ATOM 1468 C CA . MET A 1 183 ? 12.967 -17.250 -4.585 1.00 84.75 183 MET A CA 1
ATOM 1469 C C . MET A 1 183 ? 14.397 -17.445 -4.068 1.00 84.75 183 MET A C 1
ATOM 1471 O O . MET A 1 183 ? 14.753 -16.899 -3.026 1.00 84.75 183 MET A O 1
ATOM 1475 N N . PRO A 1 184 ? 15.251 -18.199 -4.782 1.00 72.75 184 PRO A N 1
ATOM 1476 C CA . PRO A 1 184 ? 16.618 -18.425 -4.335 1.00 72.75 184 PRO A CA 1
ATOM 1477 C C . PRO A 1 184 ? 17.389 -17.103 -4.298 1.00 72.75 184 PRO A C 1
ATOM 1479 O O . PRO A 1 184 ? 17.345 -16.333 -5.260 1.00 72.75 184 PRO A O 1
ATOM 1482 N N . PHE A 1 185 ? 18.123 -16.865 -3.213 1.00 71.06 185 PHE A N 1
ATOM 1483 C CA . PHE A 1 185 ? 19.153 -15.829 -3.156 1.00 71.06 185 PHE A CA 1
ATOM 1484 C C . PHE A 1 185 ? 20.387 -16.272 -3.951 1.00 71.06 185 PHE A C 1
ATOM 1486 O O . PHE A 1 185 ? 20.702 -17.465 -4.020 1.00 71.06 185 PHE A O 1
ATOM 1493 N N . GLY A 1 186 ? 21.066 -15.324 -4.597 1.00 61.25 186 GLY A N 1
ATOM 1494 C CA . GLY A 1 186 ? 22.353 -15.565 -5.238 1.00 61.25 186 GLY A CA 1
ATOM 1495 C C . GLY A 1 186 ? 23.416 -15.993 -4.221 1.00 61.25 186 GLY A C 1
ATOM 1496 O O . GLY A 1 186 ? 23.266 -15.816 -3.016 1.00 61.25 186 GLY A O 1
ATOM 1497 N N . SER A 1 187 ? 24.512 -16.588 -4.697 1.00 55.41 187 SER A N 1
ATOM 1498 C CA . SER A 1 187 ? 25.544 -17.180 -3.833 1.00 55.41 187 SER A CA 1
ATOM 1499 C C . SER A 1 187 ? 26.454 -16.179 -3.108 1.00 55.41 187 SER A C 1
ATOM 1501 O O . SER A 1 187 ? 27.340 -16.623 -2.384 1.00 55.41 187 SER A O 1
ATOM 1503 N N . ASN A 1 188 ? 26.280 -14.869 -3.297 1.00 48.81 188 ASN A N 1
ATOM 1504 C CA . ASN A 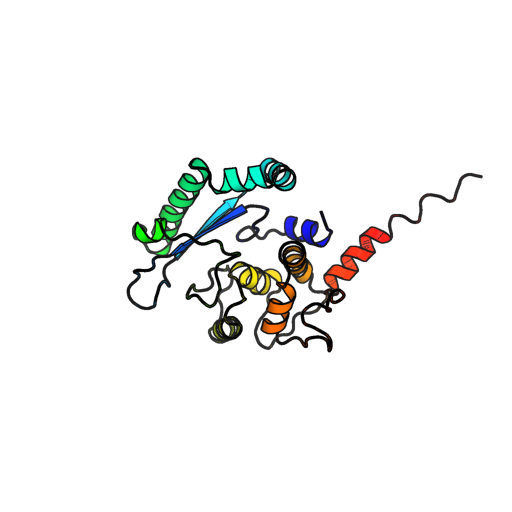1 188 ? 27.154 -13.838 -2.739 1.00 48.81 188 ASN A CA 1
ATOM 1505 C C . ASN A 1 188 ? 26.320 -12.760 -2.048 1.00 48.81 188 ASN A C 1
ATOM 1507 O O . ASN A 1 188 ? 25.278 -12.396 -2.577 1.00 48.81 188 ASN A O 1
ATOM 1511 N N . ASP A 1 189 ? 26.817 -12.327 -0.884 1.00 52.00 189 ASP A N 1
ATOM 1512 C CA . ASP A 1 189 ? 26.362 -11.271 0.030 1.00 52.00 189 ASP A CA 1
ATOM 1513 C C . ASP A 1 189 ? 25.004 -10.609 -0.245 1.00 52.00 189 ASP A C 1
ATOM 1515 O O . ASP A 1 189 ? 24.753 -10.064 -1.314 1.00 52.00 189 ASP A O 1
ATOM 1519 N N . PHE A 1 190 ? 24.210 -10.485 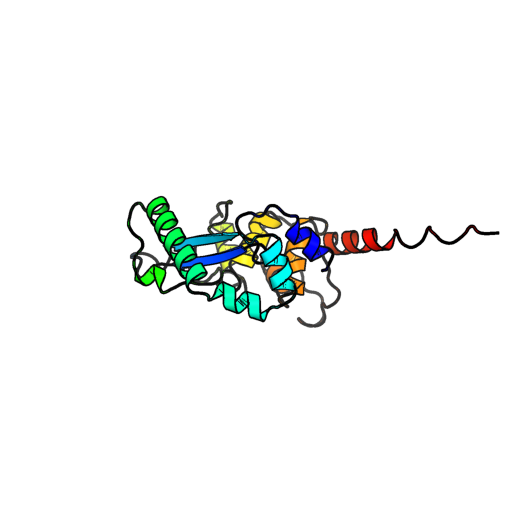0.823 1.00 53.78 190 PHE A N 1
ATOM 1520 C CA . PHE A 1 190 ? 22.957 -9.712 0.919 1.00 53.78 190 PHE A CA 1
ATOM 1521 C C . PHE A 1 190 ? 23.042 -8.282 0.323 1.00 53.78 190 PHE A C 1
ATOM 1523 O O . PHE A 1 190 ? 22.021 -7.654 0.078 1.00 53.78 190 PHE A O 1
ATOM 1530 N N . CYS A 1 191 ? 24.260 -7.769 0.096 1.00 48.50 191 CYS A N 1
ATOM 1531 C CA . CYS A 1 191 ? 24.566 -6.446 -0.444 1.00 48.50 191 CYS A CA 1
ATOM 1532 C C . CYS A 1 191 ? 25.215 -6.448 -1.852 1.00 48.50 191 CYS A C 1
ATOM 1534 O O . CYS A 1 191 ? 25.366 -5.373 -2.431 1.00 48.50 191 CYS A O 1
ATOM 1536 N N . ASP A 1 192 ? 25.632 -7.600 -2.403 1.00 50.25 192 ASP A N 1
ATOM 1537 C CA . ASP A 1 192 ? 26.303 -7.718 -3.719 1.00 50.25 192 ASP A CA 1
ATOM 1538 C C . ASP A 1 192 ? 25.365 -8.244 -4.831 1.00 50.25 192 ASP A C 1
ATOM 1540 O O . ASP A 1 192 ? 25.757 -8.403 -5.987 1.00 50.25 192 ASP A O 1
ATOM 1544 N N . GLU A 1 193 ? 24.068 -8.403 -4.543 1.00 50.59 193 GLU A N 1
ATOM 1545 C CA . GLU A 1 193 ? 23.014 -8.620 -5.552 1.00 50.59 193 GLU A CA 1
ATOM 1546 C C . GLU A 1 193 ? 22.678 -7.357 -6.376 1.00 50.59 193 GLU A C 1
ATOM 1548 O O . GLU A 1 193 ? 21.639 -7.284 -7.031 1.00 50.59 193 GLU A O 1
ATOM 1553 N N . SER A 1 194 ? 23.599 -6.390 -6.446 1.00 49.12 194 SER A N 1
ATOM 1554 C CA . SER A 1 194 ? 23.532 -5.138 -7.223 1.00 49.12 194 SER A CA 1
ATOM 1555 C C . SER A 1 194 ? 23.228 -5.298 -8.733 1.00 49.12 194 SER A C 1
ATOM 1557 O O . SER A 1 194 ? 23.114 -4.312 -9.464 1.00 49.12 194 SER A O 1
ATOM 1559 N N . SER A 1 195 ? 23.068 -6.533 -9.217 1.00 58.50 195 SER A N 1
ATOM 1560 C CA . SER A 1 195 ? 22.786 -6.899 -10.606 1.00 58.50 195 SER A CA 1
ATOM 1561 C C . SER A 1 195 ? 21.474 -7.658 -10.829 1.00 58.50 195 SER A C 1
ATOM 1563 O O . SER A 1 195 ? 21.067 -7.790 -11.988 1.00 58.50 195 SER A O 1
ATOM 1565 N N . TRP A 1 196 ? 20.793 -8.158 -9.789 1.00 76.25 196 TRP A N 1
ATOM 1566 C CA . TRP A 1 196 ? 19.563 -8.916 -10.016 1.00 76.25 196 TRP A CA 1
ATOM 1567 C C . TRP A 1 196 ? 18.407 -7.967 -10.318 1.00 76.25 196 TRP A C 1
ATOM 1569 O O . TRP A 1 196 ? 18.030 -7.149 -9.487 1.00 76.25 196 TRP A O 1
ATOM 1579 N N . LYS A 1 197 ? 17.842 -8.078 -11.521 1.00 83.00 197 LYS A N 1
ATOM 1580 C CA . LYS A 1 197 ? 16.680 -7.308 -11.972 1.00 83.00 197 LYS A CA 1
ATOM 1581 C C . LYS A 1 197 ? 15.631 -8.263 -12.529 1.00 83.00 197 LYS A C 1
ATOM 1583 O O . LYS A 1 197 ? 15.995 -9.135 -13.324 1.00 83.00 197 LYS A O 1
ATOM 1588 N N . PRO A 1 198 ? 14.342 -8.085 -12.194 1.00 86.19 198 PRO A N 1
ATOM 1589 C CA . PRO A 1 198 ? 13.273 -8.781 -12.892 1.00 86.19 198 PRO A CA 1
ATOM 1590 C C . PRO A 1 198 ? 13.357 -8.512 -14.398 1.00 86.19 198 PRO A C 1
ATOM 1592 O O . PRO A 1 198 ? 13.689 -7.402 -14.828 1.00 86.19 198 PRO A O 1
ATOM 1595 N N . LEU A 1 199 ? 13.029 -9.513 -15.213 1.00 88.19 199 LEU A N 1
ATOM 1596 C CA . LEU A 1 199 ? 13.098 -9.406 -16.670 1.00 88.19 199 LEU A CA 1
ATOM 1597 C C . LEU A 1 199 ? 12.223 -8.253 -17.193 1.00 88.19 199 LEU A C 1
ATOM 1599 O O . LEU A 1 199 ? 12.645 -7.529 -18.091 1.00 88.19 199 LEU A O 1
ATOM 1603 N N . ALA A 1 200 ? 11.067 -8.004 -16.572 1.00 88.75 200 ALA A N 1
ATOM 1604 C CA . ALA A 1 200 ? 10.199 -6.871 -16.900 1.00 88.75 200 ALA A CA 1
ATOM 1605 C C . ALA A 1 200 ? 10.896 -5.499 -16.786 1.00 88.75 200 ALA A C 1
ATOM 1607 O O . ALA A 1 200 ? 10.591 -4.579 -17.547 1.00 88.75 200 ALA A O 1
ATOM 1608 N N . VAL A 1 201 ? 11.843 -5.354 -15.853 1.00 86.69 201 VAL A N 1
ATOM 1609 C CA . VAL A 1 201 ? 12.630 -4.124 -15.660 1.00 86.69 201 VAL A CA 1
ATOM 1610 C C . VAL A 1 201 ? 13.705 -4.002 -16.740 1.00 86.69 201 VAL A C 1
ATOM 1612 O O . VAL A 1 201 ? 13.899 -2.923 -17.299 1.00 86.69 201 VAL A O 1
ATOM 1615 N N . ILE A 1 202 ? 14.375 -5.110 -17.071 1.00 87.56 202 ILE A N 1
ATOM 1616 C CA . ILE A 1 202 ? 15.416 -5.154 -18.111 1.00 87.56 202 ILE A CA 1
ATOM 1617 C C . ILE A 1 202 ? 14.819 -4.793 -19.476 1.00 87.56 202 ILE A C 1
ATOM 1619 O O . ILE A 1 202 ? 15.298 -3.869 -20.133 1.00 87.56 202 ILE A O 1
ATOM 1623 N N . LEU A 1 203 ? 13.729 -5.461 -19.866 1.00 84.69 203 LEU A N 1
ATOM 1624 C CA . LEU A 1 203 ? 13.067 -5.253 -21.158 1.00 84.69 203 LEU A CA 1
ATOM 1625 C C . LEU A 1 203 ? 12.569 -3.811 -21.337 1.00 84.69 203 LEU A C 1
ATOM 1627 O O . LEU A 1 203 ? 12.621 -3.264 -22.440 1.00 84.69 203 LEU A O 1
ATOM 1631 N N . ALA A 1 204 ? 12.118 -3.173 -20.253 1.00 80.00 204 ALA A N 1
ATOM 1632 C CA . ALA A 1 204 ? 11.714 -1.772 -20.277 1.00 80.00 204 ALA A CA 1
ATOM 1633 C C . ALA A 1 204 ? 12.905 -0.825 -20.514 1.00 80.00 204 ALA A C 1
ATOM 1635 O O . ALA A 1 204 ? 12.773 0.139 -21.265 1.00 80.00 204 ALA A O 1
ATOM 1636 N N . GLY A 1 205 ? 14.070 -1.108 -19.920 1.00 68.50 205 GLY A N 1
ATOM 1637 C CA . GLY A 1 205 ? 15.288 -0.316 -20.118 1.00 68.50 205 GLY A CA 1
ATOM 1638 C C . GLY A 1 205 ? 15.898 -0.446 -21.520 1.00 68.50 205 GLY A C 1
ATOM 1639 O O . GLY A 1 205 ? 16.478 0.511 -22.031 1.00 68.50 205 GLY A O 1
ATOM 1640 N N . GLU A 1 206 ? 15.745 -1.601 -22.173 1.00 59.59 206 GLU A N 1
ATOM 1641 C CA . GLU A 1 206 ? 16.250 -1.835 -23.535 1.00 59.59 206 GLU A CA 1
ATOM 1642 C C . GLU A 1 206 ? 15.415 -1.126 -24.617 1.00 59.59 206 GLU A C 1
ATOM 1644 O O . GLU A 1 206 ? 15.975 -0.645 -25.609 1.00 59.59 206 GLU A O 1
ATOM 1649 N N . CYS A 1 207 ? 14.099 -0.985 -24.410 1.00 51.81 207 CYS A N 1
ATOM 1650 C CA . CYS A 1 207 ? 13.193 -0.309 -25.349 1.00 51.81 207 CYS A CA 1
ATOM 1651 C C . CYS A 1 207 ? 13.437 1.211 -25.458 1.00 51.81 207 CYS A C 1
ATOM 1653 O O . CYS A 1 207 ? 13.218 1.784 -26.525 1.00 51.81 207 CYS A O 1
ATOM 1655 N N . ASP A 1 208 ? 13.954 1.856 -24.408 1.00 47.31 208 ASP A N 1
ATOM 1656 C CA . ASP A 1 208 ? 14.338 3.279 -24.439 1.00 47.31 208 ASP A CA 1
ATOM 1657 C C . ASP A 1 208 ? 15.719 3.511 -25.088 1.00 47.31 208 ASP A C 1
ATOM 1659 O O . ASP A 1 208 ? 16.030 4.610 -25.558 1.00 47.31 208 ASP A O 1
ATOM 1663 N N . GLY A 1 209 ? 16.561 2.473 -25.156 1.00 39.91 209 GLY A N 1
ATOM 1664 C CA . GLY A 1 209 ? 17.907 2.539 -25.734 1.00 39.91 209 GLY A CA 1
ATOM 1665 C C . GLY A 1 209 ? 17.949 2.398 -27.259 1.00 39.91 209 GLY A C 1
ATOM 1666 O O . GLY A 1 209 ? 18.879 2.893 -27.899 1.00 39.91 209 GLY A O 1
ATOM 1667 N N . THR A 1 210 ? 16.944 1.767 -27.872 1.00 37.97 210 THR A N 1
ATOM 1668 C CA . THR A 1 210 ? 16.964 1.453 -29.314 1.00 37.97 210 THR A CA 1
ATOM 1669 C C . THR A 1 210 ? 16.447 2.576 -30.220 1.00 37.97 210 THR A C 1
ATOM 1671 O O . THR A 1 210 ? 16.614 2.494 -31.435 1.00 37.97 210 THR A O 1
ATOM 1674 N N . GLN A 1 211 ? 15.900 3.672 -29.677 1.00 37.06 211 GLN A N 1
ATOM 1675 C CA . GLN A 1 211 ? 15.469 4.825 -30.489 1.00 37.06 211 GLN A CA 1
ATOM 1676 C C . GLN A 1 211 ? 16.558 5.886 -30.739 1.00 37.06 211 GLN A C 1
ATOM 1678 O O . GLN A 1 211 ? 16.323 6.828 -31.492 1.00 37.06 211 GLN A O 1
ATOM 1683 N N . LYS A 1 212 ? 17.772 5.742 -30.184 1.00 40.69 212 LYS A N 1
ATOM 1684 C CA . LYS A 1 212 ? 18.862 6.728 -30.364 1.00 40.69 212 LYS A CA 1
ATOM 1685 C C . LYS A 1 212 ? 19.930 6.384 -31.413 1.00 40.69 212 LYS A C 1
ATOM 1687 O O . LYS A 1 212 ? 20.905 7.121 -31.509 1.00 40.69 212 LYS A O 1
ATOM 1692 N N . GLN A 1 213 ? 19.769 5.334 -32.226 1.00 38.44 213 GLN A N 1
ATOM 1693 C CA . GLN A 1 213 ? 20.797 4.944 -33.216 1.00 38.44 213 GLN A CA 1
ATOM 1694 C C . GLN A 1 213 ? 20.395 4.984 -34.702 1.00 38.44 213 GLN A C 1
ATOM 1696 O O . GLN A 1 213 ? 21.189 4.580 -35.543 1.00 38.44 213 GLN A O 1
ATOM 1701 N N . HIS A 1 214 ? 19.248 5.559 -35.076 1.00 39.38 214 HIS A N 1
ATOM 1702 C CA . HIS A 1 214 ? 18.908 5.764 -36.496 1.00 39.38 214 HIS A CA 1
ATOM 1703 C C . HIS A 1 214 ? 18.445 7.191 -36.810 1.00 39.38 214 HIS A C 1
ATOM 1705 O O . HIS A 1 214 ? 17.365 7.411 -37.348 1.00 39.38 214 HIS A O 1
ATOM 1711 N N . ALA A 1 215 ? 19.279 8.178 -36.484 1.00 41.75 215 ALA A N 1
ATOM 1712 C CA . ALA A 1 215 ? 19.125 9.535 -37.006 1.00 41.75 215 ALA A CA 1
ATOM 1713 C C . ALA A 1 215 ? 20.469 10.279 -37.046 1.00 41.75 215 ALA A C 1
ATOM 1715 O O . ALA A 1 215 ? 20.581 11.359 -36.489 1.00 41.75 215 ALA A O 1
ATOM 1716 N N . ASP A 1 216 ? 21.503 9.689 -37.649 1.00 44.75 216 ASP A N 1
ATOM 1717 C CA . ASP A 1 216 ? 22.628 10.465 -38.196 1.00 44.75 216 ASP A CA 1
ATOM 1718 C C . ASP A 1 216 ? 23.495 9.571 -39.085 1.00 44.75 216 ASP A C 1
ATOM 1720 O O . ASP A 1 216 ? 24.545 9.056 -38.713 1.00 44.75 216 ASP A O 1
ATOM 1724 N N . THR A 1 217 ? 22.994 9.296 -40.280 1.00 44.53 217 THR A N 1
ATOM 1725 C CA . THR A 1 217 ? 23.795 8.864 -41.429 1.00 44.53 217 THR A CA 1
ATOM 1726 C C . THR A 1 217 ? 22.922 9.102 -42.643 1.00 44.53 217 THR A C 1
ATOM 1728 O O . THR A 1 217 ? 22.249 8.196 -43.099 1.00 44.53 217 THR A O 1
ATOM 1731 N N . ASP A 1 218 ? 22.822 10.369 -43.048 1.00 44.47 218 ASP A N 1
ATOM 1732 C CA . ASP A 1 218 ? 22.594 10.767 -44.442 1.00 44.47 218 ASP A CA 1
ATOM 1733 C C . ASP A 1 218 ? 22.612 12.297 -44.558 1.00 44.47 218 ASP A C 1
ATOM 1735 O O . ASP A 1 218 ? 21.582 12.969 -44.587 1.00 44.47 218 ASP A O 1
ATOM 1739 N N . LYS A 1 219 ? 23.825 12.852 -44.643 1.00 39.91 219 LYS A N 1
ATOM 1740 C CA . LYS A 1 219 ? 24.099 14.059 -45.431 1.00 39.91 219 LYS A CA 1
ATOM 1741 C C . LYS A 1 219 ? 25.437 13.874 -46.141 1.00 39.91 219 LYS A C 1
ATOM 1743 O O . LYS A 1 219 ? 26.495 14.064 -45.543 1.00 39.91 219 LYS A O 1
ATOM 1748 N N . ILE A 1 220 ? 25.340 13.443 -47.396 1.00 44.31 220 ILE A N 1
ATOM 1749 C CA . ILE A 1 220 ? 26.340 13.674 -48.446 1.00 44.31 220 ILE A CA 1
ATOM 1750 C C . ILE A 1 220 ? 26.114 15.089 -48.982 1.00 44.31 220 ILE A C 1
ATOM 1752 O O . ILE A 1 220 ? 24.927 15.457 -49.148 1.00 44.31 220 ILE A O 1
#

pLDDT: mean 79.57, std 14.57, range [37.06, 97.0]

Sequence (220 aa):
MTPSMQYRLSLDFPHFDIRKSIIRIFRDPDAPDMDGKRFVVVRKVLTPEEIVRFDADNDAYWQYRNGEATEAFLKAAARDAWQTKYGEPIPECALEEERDPETTMASCLLPYDGTVSLTEEESHAIAAVDGDLTMDMVWLVVEGLGWRPGKPVPLDDPGWRAIWAEEEECCMYIHIIRELMGMPFGSNDFCDESSWKPLAVILAGECDGTQKQHADTDKI

Solvent-accessible surface area (backbone atoms only — not comparable to full-atom values): 13049 Å² total; per-residue (Å²): 134,52,76,32,42,53,49,45,72,67,52,89,49,91,83,75,42,76,78,49,20,56,60,41,36,32,28,27,72,79,42,84,83,63,70,29,57,48,65,42,77,37,73,46,76,51,51,75,68,54,37,58,48,31,77,76,32,62,66,60,38,54,52,50,67,73,24,71,70,47,45,55,50,49,55,51,48,40,40,54,50,28,31,70,75,72,72,44,82,59,57,68,68,17,76,73,44,66,41,45,42,82,76,33,42,44,59,74,44,51,71,83,83,58,97,62,83,74,51,74,68,48,50,49,51,58,44,69,50,64,84,74,44,19,41,46,55,50,45,43,40,45,73,44,54,59,53,50,85,100,48,88,71,65,53,62,40,65,34,52,20,41,56,49,33,46,30,76,78,39,79,63,48,62,58,54,51,31,58,67,67,70,50,83,76,71,98,56,59,103,80,66,56,86,76,77,68,50,49,31,47,54,57,55,59,51,65,70,60,67,75,79,77,84,86,86,88,84,84,131

Organism: NCBI:txid410659

Mean predicted aligned error: 8.84 Å

Nearest PDB structures (foldseek):
  7nsg-assembly1_A  TM=2.483E-01  e=8.219E+00  Homo sapiens